Protein AF-A0A0B2UXM2-F1 (afdb_monomer_lite)

Foldseek 3Di:
DDPVVVVVVVQQADKDKDKDKDWDWDDDVPDIDIDTPDIDIDIDGDDPDDDWDKAFDDWDADPQKIKTFIDDDDDPPDPPFFQKKKKKKKWQQFDLDDDPPPTDIDIDIDGCRVVDRIDMDHRHAWIWMKIWMFTDPPDTDIDIATAIDADADPPDPDGPADQKDKDWQAQPQADPVRDGDPVRAIWIKIFGTSSNQQWKKWKWKDQQWPVPPGTWIDIAYNVHRMDTTPHRVNLLCCLPPNDPPDDVQSVPPVRRTDGHQKMKMKMWIADPNDTHTYDIDIDGNCVNVDHPPPPPCVVVVVVVVVVVVVVVVVVPD

pLDDT: mean 77.85, std 15.3, range [30.28, 96.94]

Secondary structure (DSSP, 8-state):
--HHHHHHHHTTT-EEEEEEEEEEEEEETTEEEEEEEEEEEEEEE---------EEEEEEEETTEEEEEEE----TTS----EEEEEEEEEE---TT--TT---EEEEEEEGGG--SEEEE-S-SSEEEEEEEEEEESS-EEEEEEEEE-PBPTT-SSBSS-SEEEEEPPS--B-TTSSB-GGGSS-EEEEE-GGGTTSEEEEEE--SBTT--S-EEEEE-SS-SEEE----HHHHHHHHS--TTS-TTTT-TTTSPPB-SEEEEEEEEEETTEEEEPPPEEEEHHHHS-------THHHHHHHHHHHHHHHHHT--

Organism: Toxocara canis (NCBI:txid6265)

Radius of gyration: 33.49 Å; chains: 1; bounding box: 74×82×112 Å

Structure (mmCIF, N/CA/C/O backbone):
data_AF-A0A0B2UXM2-F1
#
_entry.id   AF-A0A0B2UXM2-F1
#
loop_
_atom_site.group_PDB
_atom_site.id
_atom_site.type_symbol
_atom_site.label_atom_id
_atom_site.label_alt_id
_atom_site.label_comp_id
_atom_site.label_asym_id
_atom_site.label_entity_id
_atom_site.label_seq_id
_atom_site.pdbx_PDB_ins_code
_atom_site.Cartn_x
_atom_site.Cartn_y
_atom_site.Cartn_z
_atom_site.occupancy
_atom_site.B_iso_or_equiv
_atom_site.auth_seq_id
_atom_site.auth_comp_id
_atom_site.auth_asym_id
_atom_site.auth_atom_id
_atom_site.pdbx_PDB_model_num
ATOM 1 N N . MET A 1 1 ? -38.213 14.654 0.231 1.00 44.53 1 MET A N 1
ATOM 2 C CA . MET A 1 1 ? -38.550 13.720 1.320 1.00 44.53 1 MET A CA 1
ATOM 3 C C . MET A 1 1 ? -37.730 12.476 1.060 1.00 44.53 1 MET A C 1
ATOM 5 O O . MET A 1 1 ? -37.832 11.917 -0.028 1.00 44.53 1 MET A O 1
ATOM 9 N N . ASP A 1 2 ? -36.756 12.228 1.926 1.00 41.09 2 ASP A N 1
ATOM 10 C CA . ASP A 1 2 ? -35.583 11.415 1.618 1.00 41.09 2 ASP A CA 1
ATOM 11 C C . ASP A 1 2 ? -35.898 9.921 1.794 1.00 41.09 2 ASP A C 1
ATOM 13 O O . ASP A 1 2 ? -36.464 9.513 2.807 1.00 41.09 2 ASP A O 1
ATOM 17 N N . ARG A 1 3 ? -35.527 9.081 0.819 1.00 43.22 3 ARG A N 1
ATOM 18 C CA . ARG A 1 3 ? -35.811 7.626 0.823 1.00 43.22 3 ARG A CA 1
ATOM 19 C C . ARG A 1 3 ? -35.169 6.901 2.022 1.00 43.22 3 ARG A C 1
ATOM 21 O O . ARG A 1 3 ? -35.547 5.777 2.349 1.00 43.22 3 ARG A O 1
ATOM 28 N N . ASN A 1 4 ? -34.212 7.553 2.683 1.00 45.44 4 ASN A N 1
ATOM 29 C CA . ASN A 1 4 ? -33.584 7.097 3.920 1.00 45.44 4 ASN A CA 1
ATOM 30 C C . ASN A 1 4 ? -34.438 7.318 5.182 1.00 45.44 4 ASN A C 1
ATOM 32 O O . ASN A 1 4 ? -34.289 6.558 6.139 1.00 45.44 4 ASN A O 1
ATOM 36 N N . GLU A 1 5 ? -35.350 8.296 5.204 1.00 45.66 5 GLU A N 1
ATOM 37 C CA . GLU A 1 5 ? -36.255 8.513 6.345 1.00 45.66 5 GLU A CA 1
ATOM 38 C C . GLU A 1 5 ? -37.368 7.457 6.394 1.00 45.66 5 GLU A C 1
ATOM 40 O O . GLU A 1 5 ? -37.652 6.922 7.465 1.00 45.66 5 GLU A O 1
ATOM 45 N N . GLU A 1 6 ? -37.920 7.056 5.244 1.00 41.16 6 GLU A N 1
ATOM 46 C CA . GLU A 1 6 ? -38.914 5.970 5.167 1.00 41.16 6 GLU A CA 1
ATOM 47 C C . GLU A 1 6 ? -38.341 4.612 5.601 1.00 41.16 6 GLU A C 1
ATOM 49 O O . GLU A 1 6 ? -39.008 3.848 6.299 1.00 41.16 6 GLU A O 1
ATOM 54 N N . ARG A 1 7 ? -37.077 4.316 5.264 1.00 46.44 7 ARG A N 1
ATOM 55 C CA . ARG A 1 7 ? -36.408 3.085 5.726 1.00 46.44 7 ARG A CA 1
ATOM 56 C C . ARG A 1 7 ? -36.115 3.091 7.227 1.00 46.44 7 ARG A C 1
ATOM 58 O O . ARG A 1 7 ? -36.164 2.031 7.845 1.00 46.44 7 ARG A O 1
ATOM 65 N N . ARG A 1 8 ? -35.845 4.257 7.825 1.00 46.25 8 ARG A N 1
ATOM 66 C CA . ARG A 1 8 ? -35.707 4.397 9.286 1.00 46.25 8 ARG A CA 1
ATOM 67 C C . ARG A 1 8 ? -37.044 4.229 10.008 1.00 46.25 8 ARG A C 1
ATOM 69 O O . ARG A 1 8 ? -37.067 3.597 11.058 1.00 46.25 8 ARG A O 1
ATOM 76 N N . ALA A 1 9 ? -38.141 4.728 9.438 1.00 44.59 9 ALA A N 1
ATOM 77 C CA . ALA A 1 9 ? -39.478 4.582 10.014 1.00 44.59 9 ALA A CA 1
ATOM 78 C C . ALA A 1 9 ? -39.979 3.124 10.001 1.00 44.59 9 ALA A C 1
ATOM 80 O O . ALA A 1 9 ? -40.597 2.683 10.964 1.00 44.59 9 ALA A O 1
ATOM 81 N N . LEU A 1 10 ? -39.654 2.345 8.962 1.00 44.88 10 LEU A N 1
ATOM 82 C CA . LEU A 1 10 ? -40.048 0.932 8.853 1.00 44.88 10 LEU A CA 1
ATOM 83 C C . LEU A 1 10 ? -39.256 -0.025 9.766 1.00 44.88 10 LEU A C 1
ATOM 85 O O . LEU A 1 10 ? -39.703 -1.142 10.005 1.00 44.88 10 LEU A O 1
ATOM 89 N N . ALA A 1 11 ? -38.099 0.390 10.293 1.00 48.22 11 ALA A N 1
ATOM 90 C CA . ALA A 1 11 ? -37.279 -0.432 11.192 1.00 48.22 11 ALA A CA 1
ATOM 91 C C . ALA A 1 11 ? -37.665 -0.305 12.682 1.00 48.22 11 ALA A C 1
ATOM 93 O O . ALA A 1 11 ? -37.201 -1.095 13.501 1.00 48.22 11 ALA A O 1
ATOM 94 N N . LEU A 1 12 ? -38.500 0.677 13.040 1.00 50.34 12 LEU A N 1
ATOM 95 C CA . LEU A 1 12 ? -38.864 0.995 14.429 1.00 50.34 12 LEU A CA 1
ATOM 96 C C . LEU A 1 12 ? -40.025 0.160 14.993 1.00 50.34 12 LEU A C 1
ATOM 98 O O . LEU A 1 12 ? -40.290 0.256 16.186 1.00 50.34 12 LEU A O 1
ATOM 102 N N . ASP A 1 13 ? -40.682 -0.668 14.175 1.00 53.59 13 ASP A N 1
ATOM 103 C CA . ASP A 1 13 ? -41.857 -1.461 14.587 1.00 53.59 13 ASP A CA 1
ATOM 104 C C . ASP A 1 13 ? -41.593 -2.981 14.612 1.00 53.59 13 ASP A C 1
ATOM 106 O O . ASP A 1 13 ? -42.500 -3.806 14.723 1.00 53.59 13 ASP A O 1
ATOM 110 N N . ALA A 1 14 ? -40.322 -3.383 14.509 1.00 61.00 14 ALA A N 1
ATOM 111 C CA . ALA A 1 14 ? -39.936 -4.773 14.703 1.00 61.00 14 ALA A CA 1
ATOM 112 C C . ALA A 1 14 ? -39.945 -5.103 16.206 1.00 61.00 14 ALA A C 1
ATOM 114 O O . ALA A 1 14 ? -39.309 -4.436 17.018 1.00 61.00 14 ALA A O 1
ATOM 115 N N . THR A 1 15 ? -40.658 -6.151 16.600 1.00 68.81 15 THR A N 1
ATOM 116 C CA . THR A 1 15 ? -40.638 -6.686 17.966 1.00 68.81 15 THR A CA 1
ATOM 117 C C . THR A 1 15 ? -40.002 -8.067 17.937 1.00 68.81 15 THR A C 1
ATOM 119 O O . THR A 1 15 ? -40.351 -8.914 17.116 1.00 68.81 15 THR A O 1
ATOM 122 N N . PHE A 1 16 ? -39.027 -8.294 18.815 1.00 77.06 16 PHE A N 1
ATOM 123 C CA . PHE A 1 16 ? -38.372 -9.590 18.952 1.00 77.06 16 PHE A CA 1
ATOM 124 C C . PHE A 1 16 ? -38.993 -10.338 20.122 1.00 77.06 16 PHE A C 1
ATOM 126 O O . PHE A 1 16 ? -39.010 -9.836 21.244 1.00 77.06 16 PHE A O 1
ATOM 133 N N . ARG A 1 17 ? -39.473 -11.558 19.885 1.00 85.44 17 ARG A N 1
ATOM 134 C CA . ARG A 1 17 ? -40.004 -12.410 20.948 1.00 85.44 17 ARG A CA 1
ATOM 135 C C . ARG A 1 17 ? -38.910 -13.327 21.470 1.00 85.44 17 ARG A C 1
ATOM 137 O O . ARG A 1 17 ? -38.473 -14.232 20.763 1.00 85.44 17 ARG A O 1
ATOM 144 N N . VAL A 1 18 ? -38.478 -13.106 22.707 1.00 85.62 18 VAL A N 1
ATOM 145 C CA . VAL A 1 18 ? -37.498 -13.966 23.379 1.00 85.62 18 VAL A CA 1
ATOM 146 C C . VAL A 1 18 ? -38.239 -14.884 24.336 1.00 85.62 18 VAL A C 1
ATOM 148 O O . VAL A 1 18 ? -38.985 -14.415 25.194 1.00 85.62 18 VAL A O 1
ATOM 151 N N . CYS A 1 19 ? -38.035 -16.189 24.184 1.00 89.06 19 CYS A N 1
ATOM 152 C CA . CYS A 1 19 ? -38.635 -17.216 25.025 1.00 89.06 19 CYS A CA 1
ATOM 153 C C . CYS A 1 19 ? -37.549 -17.986 25.774 1.00 89.06 19 CYS A C 1
ATOM 155 O O . CYS A 1 19 ? -36.535 -18.343 25.179 1.00 89.06 19 CYS A O 1
ATOM 157 N N . TRP A 1 20 ? -37.768 -18.276 27.052 1.00 89.50 20 TRP A N 1
ATOM 158 C CA . TRP A 1 20 ? -36.894 -19.145 27.835 1.00 89.50 20 TRP A CA 1
ATOM 159 C C . TRP A 1 20 ? -37.711 -20.077 28.728 1.00 89.50 20 TRP A C 1
ATOM 161 O O . TRP A 1 20 ? -38.802 -19.732 29.184 1.00 89.50 20 TRP A O 1
ATOM 171 N N . THR A 1 21 ? -37.171 -21.265 28.972 1.00 89.56 21 THR A N 1
ATOM 172 C CA . THR A 1 21 ? -37.683 -22.256 29.921 1.00 89.56 21 THR A CA 1
ATOM 173 C C . THR A 1 21 ? -36.755 -22.316 31.120 1.00 89.56 21 THR A C 1
ATOM 175 O O . THR A 1 21 ? -35.534 -22.213 30.989 1.00 89.56 21 THR A O 1
ATOM 178 N N . THR A 1 22 ? -37.330 -22.463 32.307 1.00 84.06 22 THR A N 1
ATOM 179 C CA . THR A 1 22 ? -36.558 -22.651 33.536 1.00 84.06 22 THR A CA 1
ATOM 180 C C . THR A 1 22 ? -36.908 -23.992 34.149 1.00 84.06 22 THR A C 1
ATOM 182 O O . THR A 1 22 ? -38.044 -24.190 34.580 1.00 84.06 22 THR A O 1
ATOM 185 N N . GLU A 1 23 ? -35.915 -24.870 34.241 1.00 88.88 23 GLU A N 1
ATOM 186 C CA . GLU A 1 23 ? -36.025 -26.146 34.938 1.00 88.88 23 GLU A CA 1
ATOM 187 C C . GLU A 1 23 ? -35.220 -26.098 36.238 1.00 88.88 23 GLU A C 1
ATOM 189 O O . GLU A 1 23 ? -34.050 -25.707 36.263 1.00 88.88 23 GLU A O 1
ATOM 194 N N . LEU A 1 24 ? -35.850 -26.503 37.339 1.00 80.94 24 LEU A N 1
ATOM 195 C CA . LEU A 1 24 ? -35.181 -26.717 38.614 1.00 80.94 24 LEU A CA 1
ATOM 196 C C . LEU A 1 24 ? -34.926 -28.214 38.790 1.00 80.94 24 LEU A C 1
ATOM 198 O O . LEU A 1 24 ? -35.866 -29.007 38.879 1.00 80.94 24 LEU A O 1
ATOM 202 N N . HIS A 1 25 ? -33.657 -28.598 38.910 1.00 87.12 25 HIS A N 1
ATOM 203 C CA . HIS A 1 25 ? -33.283 -29.969 39.245 1.00 87.12 25 HIS A CA 1
ATOM 204 C C . HIS A 1 25 ? -32.855 -30.066 40.708 1.00 87.12 25 HIS A C 1
ATOM 206 O O . HIS A 1 25 ? -31.914 -29.401 41.139 1.00 87.12 25 HIS A O 1
ATOM 212 N N . ALA A 1 26 ? -33.501 -30.952 41.461 1.00 82.31 26 ALA A N 1
ATOM 213 C CA . ALA A 1 26 ? -33.100 -31.312 42.813 1.00 82.31 26 ALA A CA 1
ATOM 214 C C . ALA A 1 26 ? -32.763 -32.805 42.869 1.00 82.31 26 ALA A C 1
ATOM 216 O O . ALA A 1 26 ? -33.568 -33.659 42.492 1.00 82.31 26 ALA A O 1
ATOM 217 N N . LYS A 1 27 ? -31.563 -33.137 43.353 1.00 82.38 27 LYS A N 1
ATOM 218 C CA . LYS A 1 27 ? -31.125 -34.526 43.536 1.00 82.38 27 LYS A CA 1
ATOM 219 C C . LYS A 1 27 ? -31.094 -34.902 45.009 1.00 82.38 27 LYS A C 1
ATOM 221 O O . LYS A 1 27 ? -30.457 -34.235 45.818 1.00 82.38 27 LYS A O 1
ATOM 226 N N . LYS A 1 28 ? -31.720 -36.035 45.321 1.00 76.94 28 LYS A N 1
ATOM 227 C CA . LYS A 1 28 ? -31.560 -36.777 46.574 1.00 76.94 28 LYS A CA 1
ATOM 228 C C . LYS A 1 28 ? -31.059 -38.189 46.227 1.00 76.94 28 LYS A C 1
ATOM 230 O O . LYS A 1 28 ? -31.379 -38.681 45.147 1.00 76.94 28 LYS A O 1
ATOM 235 N N . PRO A 1 29 ? -30.275 -38.876 47.077 1.00 68.69 29 PRO A N 1
ATOM 236 C CA . PRO A 1 29 ? -29.827 -40.235 46.776 1.00 68.69 29 PRO A CA 1
ATOM 237 C C . PRO A 1 29 ? -30.995 -41.153 46.377 1.00 68.69 29 PRO A C 1
ATOM 239 O O . PRO A 1 29 ? -31.976 -41.281 47.110 1.00 68.69 29 PRO A O 1
ATOM 242 N N . GLY A 1 30 ? -30.901 -41.736 45.180 1.00 77.12 30 GLY A N 1
ATOM 243 C CA . GLY A 1 30 ? -31.921 -42.604 44.582 1.00 77.12 30 GLY A CA 1
ATOM 244 C C . GLY A 1 30 ? -33.068 -41.904 43.839 1.00 77.12 30 GLY A C 1
ATOM 245 O O . GLY A 1 30 ? -33.843 -42.605 43.201 1.00 77.12 30 GLY A O 1
ATOM 246 N N . HIS A 1 31 ? -33.197 -40.571 43.887 1.00 70.50 31 HIS A N 1
ATOM 247 C CA . HIS A 1 31 ? -34.290 -39.836 43.230 1.00 70.50 31 HIS A CA 1
ATOM 248 C C . HIS A 1 31 ? -33.824 -38.490 42.646 1.00 70.50 31 HIS A C 1
ATOM 250 O O . HIS A 1 31 ? -33.187 -37.679 43.322 1.00 70.50 31 HIS A O 1
ATOM 256 N N . GLN A 1 32 ? -34.192 -38.219 41.394 1.00 84.88 32 GLN A N 1
ATOM 257 C CA . GLN A 1 32 ? -34.016 -36.914 40.758 1.00 84.88 32 GLN A CA 1
ATOM 258 C C . GLN A 1 32 ? -35.390 -36.293 40.528 1.00 84.88 32 GLN A C 1
ATOM 260 O O . GLN A 1 32 ? -36.241 -36.887 39.871 1.00 84.88 32 GLN A O 1
ATOM 265 N N . TYR A 1 33 ? -35.590 -35.106 41.085 1.00 80.25 33 TYR A N 1
ATOM 266 C CA . TYR A 1 33 ? -36.779 -34.301 40.867 1.00 80.25 33 TYR A CA 1
ATOM 267 C C . TYR A 1 33 ? -36.435 -33.216 39.858 1.00 80.25 33 TYR A C 1
ATOM 269 O O . TYR A 1 33 ? -35.436 -32.510 40.017 1.00 80.25 33 TYR A O 1
ATOM 277 N N . THR A 1 34 ? -37.267 -33.095 38.835 1.00 83.31 34 THR A N 1
ATOM 278 C CA . THR A 1 34 ? -37.186 -32.029 37.842 1.00 83.31 34 THR A CA 1
ATOM 279 C C . THR A 1 34 ? -38.507 -31.286 37.889 1.00 83.31 34 THR A C 1
ATOM 281 O O . THR A 1 34 ? -39.564 -31.908 37.791 1.00 83.31 34 THR A O 1
ATOM 284 N N . PHE A 1 35 ? -38.447 -29.979 38.092 1.00 79.06 35 PHE A N 1
ATOM 285 C CA . PHE A 1 35 ? -39.607 -29.105 38.060 1.00 79.06 35 PHE A CA 1
ATOM 286 C C . PHE A 1 35 ? -39.429 -28.118 36.911 1.00 79.06 35 PHE A C 1
ATOM 288 O O . PHE A 1 35 ? -38.568 -27.242 36.983 1.00 79.06 35 PHE A O 1
ATOM 295 N N . ASP A 1 36 ? -40.211 -28.296 35.851 1.00 84.06 36 ASP A N 1
ATOM 296 C CA . ASP A 1 36 ? -40.277 -27.365 34.727 1.00 84.06 36 ASP A CA 1
ATOM 297 C C . ASP A 1 36 ? -41.339 -26.302 35.027 1.00 84.06 36 ASP A C 1
ATOM 299 O O . ASP A 1 36 ? -42.494 -26.626 35.311 1.00 84.06 36 ASP A O 1
ATOM 303 N N . ASN A 1 37 ? -40.935 -25.033 35.000 1.00 78.69 37 ASN A N 1
ATOM 304 C CA . ASN A 1 37 ? -41.830 -23.904 35.243 1.00 78.69 37 ASN A CA 1
ATOM 305 C C . ASN A 1 37 ? -42.476 -23.366 33.950 1.00 78.69 37 ASN A C 1
ATOM 307 O O . ASN A 1 37 ? -43.121 -22.316 33.968 1.00 78.69 37 ASN A O 1
ATOM 311 N N . GLY A 1 38 ? -42.307 -24.082 32.836 1.00 82.19 38 GLY A N 1
ATOM 312 C CA . GLY A 1 38 ? -42.853 -23.750 31.530 1.00 82.19 38 GLY A CA 1
ATOM 313 C C . GLY A 1 38 ? -42.065 -22.670 30.790 1.00 82.19 38 GLY A C 1
ATOM 314 O O . GLY A 1 38 ? -41.140 -22.039 31.309 1.00 82.19 38 GLY A O 1
ATOM 315 N N . THR A 1 39 ? -42.448 -22.456 29.532 1.00 87.81 39 THR A N 1
ATOM 316 C CA . THR A 1 39 ? -41.834 -21.455 28.655 1.00 87.81 39 THR A CA 1
ATOM 317 C C . THR A 1 39 ? -42.429 -20.077 28.912 1.00 87.81 39 THR A C 1
ATOM 319 O O . THR A 1 39 ? -43.626 -19.859 28.720 1.00 87.81 39 THR A O 1
ATOM 322 N N . VAL A 1 40 ? -41.584 -19.115 29.272 1.00 90.06 40 VAL A N 1
ATOM 323 C CA . VAL A 1 40 ? -41.950 -17.700 29.366 1.00 90.06 40 VAL A CA 1
ATOM 324 C C . VAL A 1 40 ? -41.427 -16.984 28.134 1.00 90.06 40 VAL A C 1
ATOM 326 O O . VAL A 1 40 ? -40.237 -17.040 27.843 1.00 90.06 40 VAL A O 1
ATOM 329 N N . CYS A 1 41 ? -42.308 -16.281 27.427 1.00 90.19 41 CYS A N 1
ATOM 330 C CA . CYS A 1 41 ? -41.938 -15.429 26.303 1.00 90.19 41 CYS A CA 1
ATOM 331 C C . CYS A 1 41 ? -42.180 -13.963 26.651 1.00 90.19 41 CYS A C 1
ATOM 333 O O . CYS A 1 41 ? -43.250 -13.622 27.159 1.00 90.19 41 CYS A O 1
ATOM 335 N N . LYS A 1 42 ? -41.226 -13.093 26.327 1.00 88.44 42 LYS A N 1
ATOM 336 C CA . LYS A 1 42 ? -41.398 -11.641 26.372 1.00 88.44 42 LYS A CA 1
ATOM 337 C C . LYS A 1 42 ? -41.098 -11.027 25.017 1.00 88.44 42 LYS A C 1
ATOM 339 O O . LYS A 1 42 ? -40.106 -11.374 24.379 1.00 88.44 42 LYS A O 1
ATOM 344 N N . ASP A 1 43 ? -41.951 -10.092 24.627 1.00 86.25 43 ASP A N 1
ATOM 345 C CA . ASP A 1 43 ? -41.703 -9.240 23.477 1.00 86.25 43 ASP A CA 1
ATOM 346 C C . ASP A 1 43 ? -40.781 -8.103 23.914 1.00 86.25 43 ASP A C 1
ATOM 348 O O . ASP A 1 43 ? -41.028 -7.407 24.903 1.00 86.25 43 ASP A O 1
ATOM 352 N N . ILE A 1 44 ? -39.676 -7.962 23.199 1.00 80.75 44 ILE A N 1
ATOM 353 C CA . ILE A 1 44 ? -38.681 -6.920 23.386 1.00 80.75 44 ILE A CA 1
ATOM 354 C C . ILE A 1 44 ? -38.801 -6.010 22.171 1.00 80.75 44 ILE A C 1
ATOM 356 O O . ILE A 1 44 ? -38.652 -6.456 21.030 1.00 80.75 44 ILE A O 1
ATOM 360 N N . ALA A 1 45 ? -39.111 -4.737 22.413 1.00 78.31 45 ALA A N 1
ATOM 361 C CA . ALA A 1 45 ? -39.123 -3.737 21.355 1.00 78.31 45 ALA A CA 1
ATOM 362 C C . ALA A 1 45 ? -37.738 -3.680 20.696 1.00 78.31 45 ALA A C 1
ATOM 364 O O . ALA A 1 45 ? -36.725 -3.680 21.404 1.00 78.31 45 ALA A O 1
ATOM 365 N N . ALA A 1 46 ? -37.677 -3.636 19.362 1.00 65.81 46 ALA A N 1
ATOM 366 C CA . ALA A 1 46 ? -36.419 -3.360 18.689 1.00 65.81 46 ALA A CA 1
ATOM 367 C C . ALA A 1 46 ? -35.920 -1.987 19.134 1.00 65.81 46 ALA A C 1
ATOM 369 O O . ALA A 1 46 ? -36.572 -0.962 18.941 1.00 65.81 46 ALA A O 1
ATOM 370 N N . ILE A 1 47 ? -34.738 -1.974 19.737 1.00 65.50 47 ILE A N 1
ATOM 371 C CA . ILE A 1 47 ? -34.034 -0.737 20.032 1.00 65.50 47 ILE A CA 1
ATOM 372 C C . ILE A 1 47 ? -33.125 -0.481 18.836 1.00 65.50 47 ILE A C 1
ATOM 374 O O . ILE A 1 47 ? -32.142 -1.190 18.627 1.00 65.50 47 ILE A O 1
ATOM 378 N N . ALA A 1 48 ? -33.460 0.529 18.038 1.00 62.81 48 ALA A N 1
ATOM 379 C CA . ALA A 1 48 ? -32.543 1.047 17.037 1.00 62.81 48 ALA A CA 1
ATOM 380 C C . ALA A 1 48 ? -31.440 1.825 17.763 1.00 62.81 48 ALA A C 1
ATOM 382 O O . ALA A 1 48 ? -31.649 2.945 18.226 1.00 62.81 48 ALA A O 1
ATOM 383 N N . ALA A 1 49 ? -30.267 1.214 17.887 1.00 65.56 49 ALA A N 1
ATOM 384 C CA . ALA A 1 49 ? -29.099 1.845 18.471 1.00 65.56 49 ALA A CA 1
ATOM 385 C C . ALA A 1 49 ? -28.031 2.014 17.391 1.00 65.56 49 ALA A C 1
ATOM 387 O O . ALA A 1 49 ? -27.594 1.058 16.757 1.00 65.56 49 ALA A O 1
ATOM 388 N N . SER A 1 50 ? -27.625 3.258 17.171 1.00 71.62 50 SER A N 1
ATOM 389 C CA . SER A 1 50 ? -26.501 3.604 16.309 1.00 71.62 50 SER A CA 1
ATOM 390 C C . SER A 1 50 ? -25.346 4.063 17.174 1.00 71.62 50 SER A C 1
ATOM 392 O O . SER A 1 50 ? -25.553 4.806 18.134 1.00 71.62 50 SER A O 1
ATOM 394 N N . THR A 1 51 ? -24.130 3.691 16.801 1.00 73.56 51 THR A N 1
ATOM 395 C CA . THR A 1 51 ? -22.933 4.217 17.442 1.00 73.56 51 THR A CA 1
ATOM 396 C C . THR A 1 51 ? -21.968 4.765 16.403 1.00 73.56 51 THR A C 1
ATOM 398 O O . THR A 1 51 ? -21.964 4.321 15.256 1.00 73.56 51 THR A O 1
ATOM 401 N N . ARG A 1 52 ? -21.173 5.763 16.793 1.00 77.62 52 ARG A N 1
ATOM 402 C CA . ARG A 1 52 ? -20.113 6.325 15.947 1.00 77.62 52 ARG A CA 1
ATOM 403 C C . ARG A 1 52 ? -18.871 5.452 16.054 1.00 77.62 52 ARG A C 1
ATOM 405 O O . ARG A 1 52 ? -18.628 4.870 17.098 1.00 77.62 52 ARG A O 1
ATOM 412 N N . MET A 1 53 ? -18.086 5.367 14.999 1.00 82.81 53 MET A N 1
ATOM 413 C CA . MET A 1 53 ? -16.839 4.611 14.988 1.00 82.81 53 MET A CA 1
ATOM 414 C C . MET A 1 53 ? -15.721 5.578 14.633 1.00 82.81 53 MET A C 1
ATOM 416 O O . MET A 1 53 ? -15.883 6.367 13.698 1.00 82.81 53 MET A O 1
ATOM 420 N N . ARG A 1 54 ? -14.620 5.528 15.385 1.00 88.00 54 ARG A N 1
ATOM 421 C CA . ARG A 1 54 ? -13.390 6.206 14.988 1.00 88.00 54 ARG A CA 1
ATOM 422 C C . ARG A 1 54 ? -12.847 5.503 13.755 1.00 88.00 54 ARG A C 1
ATOM 424 O O . ARG A 1 54 ? -12.756 4.281 13.739 1.00 88.00 54 ARG A O 1
ATOM 431 N N . ARG A 1 55 ? -12.550 6.275 12.717 1.00 89.56 55 ARG A N 1
ATOM 432 C CA . ARG A 1 55 ? -12.006 5.746 11.467 1.00 89.56 55 ARG A CA 1
ATOM 433 C C . ARG A 1 55 ? -10.555 6.142 11.337 1.00 89.56 55 ARG A C 1
ATOM 435 O O . ARG A 1 55 ? -10.215 7.295 11.601 1.00 89.56 55 ARG A O 1
ATOM 442 N N . PHE A 1 56 ? -9.734 5.206 10.887 1.00 92.50 56 PHE A N 1
ATOM 443 C CA . PHE A 1 56 ? -8.445 5.554 10.317 1.00 92.50 56 PHE A CA 1
ATOM 444 C C . PHE A 1 56 ? -8.654 6.520 9.141 1.00 92.50 56 PHE A C 1
ATOM 446 O O . PHE A 1 56 ? -9.582 6.334 8.350 1.00 92.50 56 PHE A O 1
ATOM 453 N N . HIS A 1 57 ? -7.838 7.571 9.058 1.00 92.56 57 HIS A N 1
ATOM 454 C CA . HIS A 1 57 ? -7.935 8.562 7.990 1.00 92.56 57 HIS A CA 1
ATOM 455 C C . HIS A 1 57 ? -6.703 8.565 7.094 1.00 92.56 57 HIS A C 1
ATOM 457 O O . HIS A 1 57 ? -6.837 8.393 5.885 1.00 92.56 57 HIS A O 1
ATOM 463 N N . SER A 1 58 ? -5.533 8.769 7.687 1.00 92.19 58 SER A N 1
ATOM 464 C CA . SER A 1 58 ? -4.250 8.838 6.995 1.00 92.19 58 SER A CA 1
ATOM 465 C C . SER A 1 58 ? -3.115 8.693 8.005 1.00 92.19 58 SER A C 1
ATOM 467 O O . SER A 1 58 ? -3.336 8.647 9.219 1.00 92.19 58 SER A O 1
ATOM 469 N N . TYR A 1 59 ? -1.889 8.650 7.506 1.00 91.06 59 TYR A N 1
ATOM 470 C CA . TYR A 1 59 ? -0.694 8.828 8.311 1.00 91.06 59 TYR A CA 1
ATOM 471 C C . TYR A 1 59 ? 0.240 9.827 7.631 1.00 91.06 59 TYR A C 1
ATOM 473 O O . TYR A 1 59 ? 0.127 10.073 6.433 1.00 91.06 59 TYR A O 1
ATOM 481 N N . GLU A 1 60 ? 1.150 10.406 8.401 1.00 89.06 60 GLU A N 1
ATOM 482 C CA . GLU A 1 60 ? 2.226 11.256 7.899 1.00 89.06 60 GLU A CA 1
ATOM 483 C C . GLU A 1 60 ? 3.519 10.912 8.630 1.00 89.06 60 GLU A C 1
ATOM 485 O O . GLU A 1 60 ? 3.506 10.580 9.819 1.00 89.06 60 GLU A O 1
ATOM 490 N N . VAL A 1 61 ? 4.638 10.996 7.914 1.00 84.56 61 VAL A N 1
ATOM 491 C CA . VAL A 1 61 ? 5.975 10.850 8.489 1.00 84.56 61 VAL A CA 1
ATOM 492 C C . VAL A 1 61 ? 6.684 12.188 8.400 1.00 84.56 61 VAL A C 1
ATOM 494 O O . VAL A 1 61 ? 6.948 12.678 7.302 1.00 84.56 61 VAL A O 1
ATOM 497 N N . HIS A 1 62 ? 7.028 12.764 9.548 1.00 82.62 62 HIS A N 1
ATOM 498 C CA . HIS A 1 62 ? 7.745 14.032 9.622 1.00 82.62 62 HIS A CA 1
ATOM 499 C C . HIS A 1 62 ? 8.911 13.924 10.599 1.00 82.62 62 HIS A C 1
ATOM 501 O O . HIS A 1 62 ? 8.733 13.463 11.721 1.00 82.62 62 HIS A O 1
ATOM 507 N N . ASP A 1 63 ? 10.115 14.309 10.167 1.00 77.44 63 ASP A N 1
ATOM 508 C CA . ASP A 1 63 ? 11.348 14.227 10.967 1.00 77.44 63 ASP A CA 1
ATOM 509 C C . ASP A 1 63 ? 11.618 12.840 11.594 1.00 77.44 63 ASP A C 1
ATOM 511 O O . ASP A 1 63 ? 12.264 12.712 12.634 1.00 77.44 63 ASP A O 1
ATOM 515 N N . GLY A 1 64 ? 11.146 11.778 10.932 1.00 74.94 64 GLY A N 1
ATOM 516 C CA . GLY A 1 64 ? 11.255 10.400 11.411 1.00 74.94 64 GLY A CA 1
ATOM 517 C C . GLY A 1 64 ? 10.183 9.999 12.425 1.00 74.94 64 GLY A C 1
ATOM 518 O O . GLY A 1 64 ? 10.184 8.856 12.865 1.00 74.94 64 GLY A O 1
ATOM 519 N N . ASP A 1 65 ? 9.249 10.876 12.773 1.00 83.88 65 ASP A N 1
ATOM 520 C CA . ASP A 1 65 ? 8.105 10.543 13.612 1.00 83.88 65 ASP A CA 1
ATOM 521 C C . ASP A 1 65 ? 6.894 10.198 12.733 1.00 83.88 65 ASP A C 1
ATOM 523 O O . ASP A 1 65 ? 6.599 10.880 11.752 1.00 83.88 65 ASP A O 1
ATOM 527 N N . LEU A 1 66 ? 6.190 9.121 13.082 1.00 87.44 66 LEU A N 1
ATOM 528 C CA . LEU A 1 66 ? 4.943 8.705 12.445 1.00 87.44 66 LEU A CA 1
ATOM 529 C C . LEU A 1 66 ? 3.763 9.296 13.212 1.00 87.44 66 LEU A C 1
ATOM 531 O O . LEU A 1 66 ? 3.566 8.965 14.380 1.00 87.44 66 LEU A O 1
ATOM 535 N N . THR A 1 67 ? 2.937 10.085 12.535 1.00 90.69 67 THR A N 1
ATOM 536 C CA . THR A 1 67 ? 1.650 10.561 13.048 1.00 90.69 67 THR A CA 1
ATOM 537 C C . THR A 1 67 ? 0.520 9.829 12.340 1.00 90.69 67 THR A C 1
ATOM 539 O O . THR A 1 67 ? 0.403 9.890 11.120 1.00 90.69 67 THR A O 1
ATOM 542 N N . ILE A 1 68 ? -0.328 9.133 13.095 1.00 92.12 68 ILE A N 1
ATOM 543 C CA . ILE A 1 68 ? -1.550 8.505 12.583 1.00 92.12 68 ILE A CA 1
ATOM 544 C C . ILE A 1 68 ? -2.731 9.427 12.863 1.00 92.12 68 ILE A C 1
ATOM 546 O O . ILE A 1 68 ? -3.024 9.732 14.023 1.00 92.12 68 ILE A O 1
ATOM 550 N N . TYR A 1 69 ? -3.432 9.812 11.800 1.00 92.69 69 TYR A N 1
ATOM 551 C CA . TYR A 1 69 ? -4.637 10.623 11.852 1.00 92.69 69 TYR A CA 1
ATOM 552 C C . TYR A 1 69 ? -5.875 9.739 11.834 1.00 92.69 69 TYR A C 1
ATOM 554 O O . TYR A 1 69 ? -6.046 8.835 11.010 1.00 92.69 69 TYR A O 1
ATOM 562 N N . THR A 1 70 ? -6.790 10.046 12.738 1.00 91.88 70 THR A N 1
ATOM 563 C CA . THR A 1 70 ? -8.073 9.373 12.865 1.00 91.88 70 THR A CA 1
ATOM 564 C C . THR A 1 70 ? -9.191 10.399 12.854 1.00 91.88 70 THR A C 1
ATOM 566 O O . THR A 1 70 ? -9.017 11.539 13.261 1.00 91.88 70 THR A O 1
ATOM 569 N N . GLN A 1 71 ? -10.361 9.998 12.379 1.00 88.81 71 GLN A N 1
ATOM 570 C CA . GLN A 1 71 ? -11.547 10.839 12.386 1.00 88.81 71 GLN A CA 1
ATOM 571 C C . GLN A 1 71 ? -12.542 10.304 13.402 1.00 88.81 71 GLN A C 1
ATOM 573 O O . GLN A 1 71 ? -13.049 9.184 13.270 1.00 88.81 71 GLN A O 1
ATOM 578 N N . TYR A 1 72 ? -12.870 11.133 14.391 1.00 84.00 72 TYR A N 1
ATOM 579 C CA . TYR A 1 72 ? -13.958 10.868 15.316 1.00 84.00 72 TYR A CA 1
ATOM 580 C C . TYR A 1 72 ? -14.815 12.115 15.506 1.00 84.00 72 TYR A C 1
ATOM 582 O O . TYR A 1 72 ? -14.419 13.097 16.121 1.00 84.00 72 TYR A O 1
ATOM 590 N N . ASN A 1 73 ? -16.040 12.077 14.982 1.00 75.25 73 ASN A N 1
ATOM 591 C CA . ASN A 1 73 ? -16.981 13.170 15.186 1.00 75.25 73 ASN A CA 1
ATOM 592 C C . ASN A 1 73 ? -17.491 13.128 16.637 1.00 75.25 73 ASN A C 1
ATOM 594 O O . ASN A 1 73 ? -18.364 12.314 16.964 1.00 75.25 73 ASN A O 1
ATOM 598 N N . TYR A 1 74 ? -16.935 13.982 17.498 1.00 67.94 74 TYR A N 1
ATOM 599 C CA . TYR A 1 74 ? -17.339 14.131 18.894 1.00 67.94 74 TYR A CA 1
ATOM 600 C C . TYR A 1 74 ? -18.545 15.072 19.014 1.00 67.94 74 TYR A C 1
ATOM 602 O O . TYR A 1 74 ? -18.459 16.250 18.679 1.00 67.94 74 TYR A O 1
ATOM 610 N N . ASP A 1 75 ? -19.675 14.559 19.511 1.00 60.50 75 ASP A N 1
ATOM 611 C CA . ASP A 1 75 ? -20.818 15.394 19.894 1.00 60.50 75 ASP A CA 1
ATOM 612 C C . ASP A 1 75 ? -20.814 15.590 21.406 1.00 60.50 75 ASP A C 1
ATOM 614 O O . ASP A 1 75 ? -21.050 14.649 22.166 1.00 60.50 75 ASP A O 1
ATOM 618 N N . ILE A 1 76 ? -20.580 16.824 21.848 1.00 56.62 76 ILE A N 1
ATOM 619 C CA . ILE A 1 76 ? -20.504 17.187 23.272 1.00 56.62 76 ILE A CA 1
ATOM 620 C C . ILE A 1 76 ? -21.842 16.891 23.990 1.00 56.62 76 ILE A C 1
ATOM 622 O O . ILE A 1 76 ? -21.878 16.742 25.209 1.00 56.62 76 ILE A O 1
ATOM 626 N N . GLN A 1 77 ? -22.950 16.770 23.247 1.00 50.44 77 GLN A N 1
ATOM 627 C CA . GLN A 1 77 ? -24.296 16.590 23.802 1.00 50.44 77 GLN A CA 1
ATOM 628 C C . GLN A 1 77 ? -24.629 15.168 24.286 1.00 50.44 77 GLN A C 1
ATOM 630 O O . GLN A 1 77 ? -25.576 15.019 25.056 1.00 50.44 77 GLN A O 1
ATOM 635 N N . TYR A 1 78 ? -23.871 14.134 23.902 1.00 55.22 78 TYR A N 1
ATOM 636 C CA . TYR A 1 78 ? -24.142 12.745 24.302 1.00 55.22 78 TYR A CA 1
ATOM 637 C C . TYR A 1 78 ? -22.893 12.115 24.921 1.00 55.22 78 TYR A C 1
ATOM 639 O O . TYR A 1 78 ? -22.126 11.409 24.271 1.00 55.22 78 TYR A O 1
ATOM 647 N N . SER A 1 79 ? -22.693 12.392 26.208 1.00 55.28 79 SER A N 1
ATOM 648 C CA . SER A 1 79 ? -21.519 12.034 27.010 1.00 55.28 79 SER A CA 1
ATOM 649 C C . SER A 1 79 ? -21.453 10.546 27.391 1.00 55.28 79 SER A C 1
ATOM 651 O O . SER A 1 79 ? -21.318 10.208 28.569 1.00 55.28 79 SER A O 1
ATOM 653 N N . ILE A 1 80 ? -21.585 9.633 26.429 1.00 61.28 80 ILE A N 1
ATOM 654 C CA . ILE A 1 80 ? -21.144 8.252 26.648 1.00 61.28 80 ILE A CA 1
ATOM 655 C C . ILE A 1 80 ? -19.661 8.222 26.275 1.00 61.28 80 ILE A C 1
ATOM 657 O O . ILE A 1 80 ? -19.353 8.347 25.086 1.00 61.28 80 ILE A O 1
ATOM 661 N N . PRO A 1 81 ? -18.740 8.093 27.250 1.00 64.00 81 PRO A N 1
ATOM 662 C CA . PRO A 1 81 ? -17.322 8.012 26.943 1.00 64.00 81 PRO A CA 1
ATOM 663 C C . PRO A 1 81 ? -17.075 6.831 26.006 1.00 64.00 81 PRO A C 1
ATOM 665 O O . PRO A 1 81 ? -17.598 5.728 26.199 1.00 64.00 81 PRO A O 1
ATOM 668 N N . GLU A 1 82 ? -16.294 7.081 24.962 1.00 74.12 82 GLU A N 1
ATOM 669 C CA . GLU A 1 82 ? -15.821 6.030 24.078 1.00 74.12 82 GLU A CA 1
ATOM 670 C C . GLU A 1 82 ? -14.867 5.136 24.879 1.00 74.12 82 GLU A C 1
ATOM 672 O O . GLU A 1 82 ? -13.736 5.514 25.170 1.00 74.12 82 GLU A O 1
ATOM 677 N N . LEU A 1 83 ? -15.338 3.953 25.274 1.00 81.88 83 LEU A N 1
ATOM 678 C CA . LEU A 1 83 ? -14.481 2.916 25.843 1.00 81.88 83 LEU A CA 1
ATOM 679 C C . LEU A 1 83 ? -13.838 2.142 24.692 1.00 81.88 83 LEU A C 1
ATOM 681 O O . LEU A 1 83 ? -14.289 1.048 24.323 1.00 81.88 83 LEU A O 1
ATOM 685 N N . ALA A 1 84 ? -12.828 2.765 24.090 1.00 87.94 84 ALA A N 1
ATOM 686 C CA . ALA A 1 84 ? -12.032 2.183 23.027 1.00 87.94 84 ALA A CA 1
ATOM 687 C C . ALA A 1 84 ? -10.533 2.355 23.276 1.00 87.94 84 ALA A C 1
ATOM 689 O O . ALA A 1 84 ? -10.081 3.260 23.985 1.00 87.94 84 ALA A O 1
ATOM 690 N N . THR A 1 85 ? -9.774 1.458 22.667 1.00 91.56 85 THR A N 1
ATOM 691 C CA . THR A 1 85 ? -8.322 1.494 22.612 1.00 91.56 85 THR A CA 1
ATOM 692 C C . THR A 1 85 ? -7.879 1.496 21.161 1.00 91.56 85 THR A C 1
ATOM 694 O O . THR A 1 85 ? -8.526 0.921 20.282 1.00 91.56 85 THR A O 1
ATOM 697 N N . ILE A 1 86 ? -6.767 2.174 20.920 1.00 92.69 86 ILE A N 1
ATOM 698 C CA . ILE A 1 86 ? -6.017 2.070 19.681 1.00 92.69 86 ILE A CA 1
ATOM 699 C C . ILE A 1 86 ? -4.713 1.381 20.014 1.00 92.69 86 ILE A C 1
ATOM 701 O O . ILE A 1 86 ? -3.985 1.823 20.901 1.00 92.69 86 ILE A O 1
ATOM 705 N N . ARG A 1 87 ? -4.421 0.307 19.295 1.00 93.62 87 ARG A N 1
ATOM 706 C CA . ARG A 1 87 ? -3.150 -0.389 19.377 1.00 93.62 87 ARG A CA 1
ATOM 707 C C . ARG A 1 87 ? -2.412 -0.192 18.068 1.00 93.62 87 ARG A C 1
ATOM 709 O O . ARG A 1 87 ? -2.943 -0.481 17.002 1.00 93.62 87 ARG A O 1
ATOM 716 N N . ILE A 1 88 ? -1.188 0.305 18.158 1.00 92.44 88 ILE A N 1
ATOM 717 C CA . ILE A 1 88 ? -0.297 0.444 17.015 1.00 92.44 88 ILE A CA 1
ATOM 718 C C . ILE A 1 88 ? 0.878 -0.488 17.251 1.00 92.44 88 ILE A C 1
ATOM 720 O O . ILE A 1 88 ? 1.554 -0.410 18.278 1.00 92.44 88 ILE A O 1
ATOM 724 N N . THR A 1 89 ? 1.091 -1.393 16.308 1.00 91.06 89 THR A N 1
ATOM 725 C CA . THR A 1 89 ? 2.226 -2.313 16.296 1.00 91.06 89 THR A CA 1
ATOM 726 C C . THR A 1 89 ? 3.074 -2.020 15.076 1.00 91.06 89 THR A C 1
ATOM 728 O O . THR A 1 89 ? 2.539 -1.873 13.982 1.00 91.06 89 THR A O 1
ATOM 731 N N . ALA A 1 90 ? 4.379 -1.897 15.265 1.00 89.00 90 ALA A N 1
ATOM 732 C CA . ALA A 1 90 ? 5.322 -1.606 14.205 1.00 89.00 90 ALA A CA 1
ATOM 733 C C . ALA A 1 90 ? 6.445 -2.644 14.206 1.00 89.00 90 ALA A C 1
ATOM 735 O O . ALA A 1 90 ? 7.085 -2.894 15.231 1.00 89.00 90 ALA A O 1
ATOM 736 N N . PHE A 1 91 ? 6.667 -3.234 13.036 1.00 86.25 91 PHE A N 1
ATOM 737 C CA . PHE A 1 91 ? 7.692 -4.234 12.769 1.00 86.25 91 PHE A CA 1
ATOM 738 C C . PHE A 1 91 ? 8.747 -3.630 11.858 1.00 86.25 91 PHE A C 1
ATOM 740 O O . PHE A 1 91 ? 8.429 -3.206 10.747 1.00 86.25 91 PHE A O 1
ATOM 747 N N . GLN A 1 92 ? 9.990 -3.563 12.320 1.00 83.62 92 GLN A N 1
ATOM 748 C CA . GLN A 1 92 ? 11.068 -3.016 11.506 1.00 83.62 92 GLN A CA 1
ATOM 749 C C . GLN A 1 92 ? 11.316 -3.914 10.286 1.00 83.62 92 GLN A C 1
ATOM 751 O O . GLN A 1 92 ? 11.499 -5.126 10.424 1.00 83.62 92 GLN A O 1
ATOM 756 N N . LEU A 1 93 ? 11.316 -3.329 9.086 1.00 80.75 93 LEU A N 1
ATOM 757 C CA . LEU A 1 93 ? 11.432 -4.071 7.827 1.00 80.75 93 LEU A CA 1
ATOM 758 C C . LEU A 1 93 ? 12.869 -4.230 7.362 1.00 80.75 93 LEU A C 1
ATOM 760 O O . LEU A 1 93 ? 13.214 -5.302 6.861 1.00 80.75 93 LEU A O 1
ATOM 764 N N . GLY A 1 94 ? 13.710 -3.218 7.583 1.00 66.38 94 GLY A N 1
ATOM 765 C CA . GLY A 1 94 ? 15.050 -3.208 7.017 1.00 66.38 94 GLY A CA 1
ATOM 766 C C . GLY A 1 94 ? 16.100 -2.490 7.854 1.00 66.38 94 GLY A C 1
ATOM 767 O O . GLY A 1 94 ? 15.918 -1.363 8.309 1.00 66.38 94 GLY A O 1
ATOM 768 N N . ASN A 1 95 ? 17.242 -3.164 7.966 1.00 65.56 95 ASN A N 1
ATOM 769 C CA . ASN A 1 95 ? 18.555 -2.573 8.167 1.00 65.56 95 ASN A CA 1
ATOM 770 C C . ASN A 1 95 ? 19.547 -3.433 7.369 1.00 65.56 95 ASN A C 1
ATOM 772 O O . ASN A 1 95 ? 19.629 -4.647 7.580 1.00 65.56 95 ASN A O 1
ATOM 776 N N . GLU A 1 96 ? 20.265 -2.810 6.431 1.00 57.66 96 GLU A N 1
ATOM 777 C CA . GLU A 1 96 ? 21.147 -3.467 5.454 1.00 57.66 96 GLU A CA 1
ATOM 778 C C . GLU A 1 96 ? 22.170 -4.418 6.113 1.00 57.66 96 GLU A C 1
ATOM 780 O O . GLU A 1 96 ? 22.535 -5.444 5.537 1.00 57.66 96 GLU A O 1
ATOM 785 N N . ASN A 1 97 ? 22.569 -4.130 7.361 1.00 59.34 97 ASN A N 1
ATOM 786 C CA . ASN A 1 97 ? 23.652 -4.817 8.073 1.00 59.34 97 ASN A CA 1
ATOM 787 C C . ASN A 1 97 ? 23.244 -5.501 9.397 1.00 59.34 97 ASN A C 1
ATOM 789 O O . ASN A 1 97 ? 24.116 -5.972 10.129 1.00 59.34 97 ASN A O 1
ATOM 793 N N . GLN A 1 98 ? 21.954 -5.571 9.747 1.00 57.69 98 GLN A N 1
ATOM 794 C CA . GLN A 1 98 ? 21.526 -6.031 11.080 1.00 57.69 98 GLN A CA 1
ATOM 795 C C . GLN A 1 98 ? 21.249 -7.543 11.135 1.00 57.69 98 GLN A C 1
ATOM 797 O O . GLN A 1 98 ? 20.600 -8.127 10.259 1.00 57.69 98 GLN A O 1
ATOM 802 N N . SER A 1 99 ? 21.756 -8.193 12.187 1.00 49.78 99 SER A N 1
ATOM 803 C CA . SER A 1 99 ? 21.524 -9.613 12.493 1.00 49.78 99 SER A CA 1
ATOM 804 C C . SER A 1 99 ? 20.032 -9.900 12.726 1.00 49.78 99 SER A C 1
ATOM 806 O O . SER A 1 99 ? 19.304 -9.049 13.223 1.00 49.78 99 SER A O 1
ATOM 808 N N . LEU A 1 100 ? 19.580 -11.120 12.407 1.00 49.19 100 LEU A N 1
ATOM 809 C CA . LEU A 1 100 ? 18.197 -11.623 12.565 1.00 49.19 100 LEU A CA 1
ATOM 810 C C . LEU A 1 100 ? 17.623 -11.526 13.995 1.00 49.19 100 LEU A C 1
ATOM 812 O O . LEU A 1 100 ? 16.444 -11.790 14.193 1.00 49.19 100 LEU A O 1
ATOM 816 N N . THR A 1 101 ? 18.450 -11.208 14.986 1.00 50.66 101 THR A N 1
ATOM 817 C CA . THR A 1 101 ? 18.103 -11.212 16.413 1.00 50.66 101 THR A CA 1
ATOM 818 C C . THR A 1 101 ? 17.678 -9.852 16.964 1.00 50.66 101 THR A C 1
ATOM 820 O O . THR A 1 101 ? 17.134 -9.820 18.062 1.00 50.66 101 THR A O 1
ATOM 823 N N . ASP A 1 102 ? 17.883 -8.766 16.212 1.00 52.94 102 ASP A N 1
ATOM 824 C CA . ASP A 1 102 ? 17.588 -7.392 16.645 1.00 52.94 102 ASP A CA 1
ATOM 825 C C . ASP A 1 102 ? 16.437 -6.787 15.824 1.00 52.94 102 ASP A C 1
ATOM 827 O O . ASP A 1 102 ? 16.539 -5.674 15.317 1.00 52.94 102 ASP A O 1
ATOM 831 N N . THR A 1 103 ? 15.345 -7.531 15.623 1.00 56.97 103 THR A N 1
ATOM 832 C CA . THR A 1 103 ? 14.108 -6.926 15.110 1.00 56.97 103 THR A CA 1
ATOM 833 C C . THR A 1 103 ? 13.515 -6.054 16.205 1.00 56.97 103 THR A C 1
ATOM 835 O O . THR A 1 103 ? 12.955 -6.575 17.175 1.00 56.97 103 THR A O 1
ATOM 838 N N . GLU A 1 104 ? 13.648 -4.738 16.067 1.00 65.69 104 GLU A N 1
ATOM 839 C CA . GLU A 1 104 ? 12.954 -3.811 16.947 1.00 65.69 104 GLU A CA 1
ATOM 840 C C . GLU A 1 104 ? 11.448 -3.907 16.671 1.00 65.69 104 GLU A C 1
ATOM 842 O O . GLU A 1 104 ? 10.966 -3.770 15.544 1.00 65.69 104 GLU A O 1
ATOM 847 N N . PHE A 1 105 ? 10.710 -4.228 17.730 1.00 76.44 105 PHE A N 1
ATOM 848 C CA . PHE A 1 105 ? 9.260 -4.305 17.735 1.00 76.44 105 PHE A CA 1
ATOM 849 C C . PHE A 1 105 ? 8.743 -3.221 18.666 1.00 76.44 105 PHE A C 1
ATOM 851 O O . PHE A 1 105 ? 9.076 -3.201 19.855 1.00 76.44 105 PHE A O 1
ATOM 858 N N . LEU A 1 106 ? 7.911 -2.337 18.128 1.00 81.75 106 LEU A N 1
ATOM 859 C CA . LEU A 1 106 ? 7.250 -1.302 18.903 1.00 81.75 106 LEU A CA 1
ATOM 860 C C . LEU A 1 106 ? 5.762 -1.622 18.981 1.00 81.75 106 LEU A C 1
ATOM 862 O O . LEU A 1 106 ? 5.096 -1.792 17.965 1.00 81.75 106 LEU A O 1
ATOM 866 N N . ALA A 1 107 ? 5.232 -1.680 20.198 1.00 85.69 107 ALA A N 1
ATOM 867 C CA . ALA A 1 107 ? 3.801 -1.759 20.436 1.00 85.69 107 ALA A CA 1
ATOM 868 C C . ALA A 1 107 ? 3.395 -0.657 21.403 1.00 85.69 107 ALA A C 1
ATOM 870 O O . ALA A 1 107 ? 3.913 -0.579 22.518 1.00 85.69 107 ALA A O 1
ATOM 871 N N . VAL A 1 108 ? 2.448 0.169 20.977 1.00 88.38 108 VAL A N 1
ATOM 872 C CA . VAL A 1 108 ? 1.862 1.223 21.797 1.00 88.38 108 VAL A CA 1
ATOM 873 C C . VAL A 1 108 ? 0.357 1.021 21.834 1.00 88.38 108 VAL A C 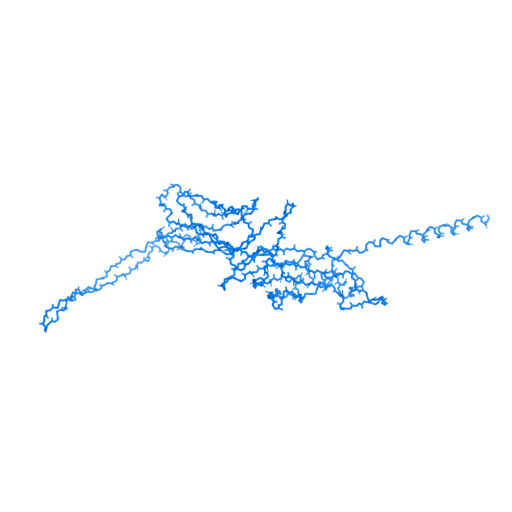1
ATOM 875 O O . VAL A 1 108 ? -0.277 0.786 20.808 1.00 88.38 108 VAL A O 1
ATOM 878 N N . GLU A 1 109 ? -0.211 1.101 23.031 1.00 90.06 109 GLU A N 1
ATOM 879 C CA . GLU A 1 109 ? -1.652 1.081 23.245 1.00 90.06 109 GLU A CA 1
ATOM 880 C C . GLU A 1 109 ? -2.077 2.419 23.851 1.00 90.06 109 GLU A C 1
ATOM 882 O O . GLU A 1 109 ? -1.548 2.854 24.876 1.00 90.06 109 GLU A O 1
ATOM 887 N N . CYS A 1 110 ? -3.021 3.090 23.200 1.00 86.81 110 CYS A N 1
ATOM 888 C CA . CYS A 1 110 ? -3.530 4.392 23.594 1.00 86.81 110 CYS A CA 1
ATOM 889 C C . CYS A 1 110 ? -5.027 4.304 23.899 1.00 86.81 110 CYS A C 1
ATOM 891 O O . CYS A 1 110 ? -5.815 3.785 23.108 1.00 86.81 110 CYS A O 1
ATOM 893 N N . SER A 1 111 ? -5.437 4.873 25.033 1.00 84.75 111 SER A N 1
ATOM 894 C CA . SER A 1 111 ? -6.853 5.088 25.347 1.00 84.75 111 SER A CA 1
ATOM 895 C C . SER A 1 111 ? -7.424 6.215 24.483 1.00 84.75 111 SER A C 1
ATOM 897 O O . SER A 1 111 ? -6.794 7.266 24.353 1.00 84.75 111 SER A O 1
ATOM 899 N N . THR A 1 112 ? -8.639 6.055 23.948 1.00 83.25 112 THR A N 1
ATOM 900 C CA . THR A 1 112 ? -9.317 7.125 23.187 1.00 83.25 112 THR A CA 1
ATOM 901 C C . THR A 1 112 ? -10.104 8.104 24.069 1.00 83.25 112 THR A C 1
ATOM 903 O O . THR A 1 112 ? -10.722 9.040 23.560 1.00 83.25 112 THR A O 1
ATOM 906 N N . THR A 1 113 ? -10.047 7.950 25.398 1.00 77.38 113 THR A N 1
ATOM 907 C CA . THR A 1 113 ? -10.781 8.783 26.375 1.00 77.38 113 THR A CA 1
ATOM 908 C C . THR A 1 113 ? -10.474 10.274 26.289 1.00 77.38 113 THR A C 1
ATOM 910 O O . THR A 1 113 ? -11.314 11.088 26.656 1.00 77.38 113 THR A O 1
ATOM 913 N N . ASN A 1 114 ? -9.283 10.640 25.813 1.00 74.81 114 ASN A N 1
ATOM 914 C CA . ASN A 1 114 ? -8.880 12.039 25.661 1.00 74.81 114 ASN A CA 1
ATOM 915 C C . ASN A 1 114 ? -9.359 12.656 24.336 1.00 74.81 114 ASN A C 1
ATOM 917 O O . ASN A 1 114 ? -9.079 13.823 24.083 1.00 74.81 114 ASN A O 1
ATOM 921 N N . HIS A 1 115 ? -10.066 11.883 23.502 1.00 70.62 115 HIS A N 1
ATOM 922 C CA . HIS A 1 115 ? -10.601 12.298 22.204 1.00 70.62 115 HIS A CA 1
ATOM 923 C C . HIS A 1 115 ? -9.557 12.929 21.270 1.00 70.62 115 HIS A C 1
ATOM 925 O O . HIS A 1 115 ? -9.883 13.805 20.478 1.00 70.62 115 HIS A O 1
ATOM 931 N N . THR A 1 116 ? -8.304 12.479 21.355 1.00 81.31 116 THR A N 1
ATOM 932 C CA . THR A 1 116 ? -7.245 12.888 20.432 1.00 81.31 116 THR A CA 1
ATOM 933 C C . THR A 1 116 ? -7.458 12.221 19.080 1.00 81.31 116 THR A C 1
ATOM 935 O O . THR A 1 116 ? -7.717 11.020 19.015 1.00 81.31 116 THR A O 1
ATOM 938 N N . ASP A 1 117 ? -7.332 12.996 18.009 1.00 85.88 117 ASP A N 1
ATOM 939 C CA . ASP A 1 117 ? -7.428 12.491 16.637 1.00 85.88 117 ASP A CA 1
ATOM 940 C C . ASP A 1 117 ? -6.064 12.087 16.060 1.00 85.88 117 ASP A C 1
ATOM 942 O O . ASP A 1 117 ? -6.007 11.473 14.997 1.00 85.88 117 ASP A O 1
ATOM 946 N N . GLU A 1 118 ? -4.985 12.345 16.800 1.00 90.12 118 GLU A N 1
ATOM 947 C CA . GLU A 1 118 ? -3.598 12.142 16.386 1.00 90.12 118 GLU A CA 1
ATOM 948 C C . GLU A 1 118 ? -2.855 11.227 17.364 1.00 90.12 118 GLU A C 1
ATOM 950 O O . GLU A 1 118 ? -2.975 11.371 18.586 1.00 90.12 118 GLU A O 1
ATOM 955 N N . TYR A 1 119 ? -2.064 10.302 16.818 1.00 88.38 119 TYR A N 1
ATOM 956 C CA . TYR A 1 119 ? -1.234 9.365 17.577 1.00 88.38 119 TYR A CA 1
ATOM 957 C C . TYR A 1 119 ? 0.181 9.353 17.005 1.00 88.38 119 TYR A C 1
ATOM 959 O O . TYR A 1 119 ? 0.370 8.971 15.852 1.00 88.38 119 TYR A O 1
ATOM 967 N N . VAL A 1 120 ? 1.162 9.773 17.809 1.00 86.94 120 VAL A N 1
ATOM 968 C CA . VAL A 1 120 ? 2.548 9.987 17.366 1.00 86.94 120 VAL A CA 1
ATOM 969 C C . VAL A 1 120 ? 3.472 8.893 17.901 1.00 86.94 120 VAL A C 1
ATOM 971 O O . VAL A 1 120 ? 3.453 8.578 19.093 1.00 86.94 120 VAL A O 1
ATOM 974 N N . LEU A 1 121 ? 4.305 8.340 17.023 1.00 84.19 121 LEU A N 1
ATOM 975 C CA . LEU A 1 121 ? 5.340 7.350 17.312 1.00 84.19 121 LEU A CA 1
ATOM 976 C C . LEU A 1 121 ? 6.694 7.892 16.856 1.00 84.19 121 LEU A C 1
ATOM 978 O O . LEU A 1 121 ? 6.832 8.310 15.711 1.00 84.19 121 LEU A O 1
ATOM 982 N N . GLN A 1 122 ? 7.688 7.881 17.743 1.00 81.00 122 GLN A N 1
ATOM 983 C CA . GLN A 1 122 ? 8.979 8.517 17.477 1.00 81.00 122 GLN A CA 1
ATOM 984 C C . GLN A 1 122 ? 10.003 7.570 16.844 1.00 81.00 122 GLN A C 1
ATOM 986 O O . GLN A 1 122 ? 10.058 6.398 17.219 1.00 81.00 122 GLN A O 1
ATOM 991 N N . LYS A 1 123 ? 10.886 8.116 15.994 1.00 69.19 123 LYS A N 1
ATOM 992 C CA . LYS A 1 123 ? 12.075 7.438 15.420 1.00 69.19 123 LYS A CA 1
ATOM 993 C C . LYS A 1 123 ? 11.775 6.176 14.594 1.00 69.19 123 LYS A C 1
ATOM 995 O O . LYS A 1 123 ? 12.260 5.083 14.883 1.00 69.19 123 LYS A O 1
ATOM 1000 N N . MET A 1 124 ? 11.019 6.349 13.524 1.00 66.12 124 MET A N 1
ATOM 1001 C CA . MET A 1 124 ? 10.600 5.301 12.603 1.00 66.12 124 MET A CA 1
ATOM 1002 C C . MET A 1 124 ? 11.545 5.214 11.384 1.00 66.12 124 MET A C 1
ATOM 1004 O O . MET A 1 124 ? 11.819 6.217 10.730 1.00 66.12 124 MET A O 1
ATOM 1008 N N . ILE A 1 125 ? 12.036 4.008 11.077 1.00 64.88 125 ILE A N 1
ATOM 1009 C CA . ILE A 1 125 ? 12.896 3.639 9.932 1.00 64.88 125 ILE A CA 1
ATOM 1010 C C . ILE A 1 125 ? 12.348 2.307 9.403 1.00 64.88 125 ILE A C 1
ATOM 1012 O O . ILE A 1 125 ? 11.988 1.483 10.236 1.00 64.88 125 ILE A O 1
ATOM 1016 N N . PRO A 1 126 ? 12.256 2.075 8.082 1.00 73.19 126 PRO A N 1
ATOM 1017 C CA . PRO A 1 126 ? 11.026 1.571 7.475 1.00 73.19 126 PRO A CA 1
ATOM 1018 C C . PRO A 1 126 ? 10.327 0.471 8.291 1.00 73.19 126 PRO A C 1
ATOM 1020 O O . PRO A 1 126 ? 10.912 -0.573 8.597 1.00 73.19 126 PRO A O 1
ATOM 1023 N N . TYR A 1 127 ? 9.066 0.716 8.636 1.00 84.50 127 TYR A N 1
ATOM 1024 C CA . TYR A 1 127 ? 8.262 -0.139 9.507 1.00 84.50 127 TYR A CA 1
ATOM 1025 C C . TYR A 1 127 ? 7.013 -0.632 8.777 1.00 84.50 127 TYR A C 1
ATOM 1027 O O . TYR A 1 127 ? 6.330 0.136 8.107 1.00 84.50 127 TYR A O 1
ATOM 1035 N N . ALA A 1 128 ? 6.654 -1.895 8.979 1.00 90.12 128 ALA A N 1
ATOM 1036 C CA . ALA A 1 128 ? 5.304 -2.373 8.726 1.00 90.12 128 ALA A CA 1
ATOM 1037 C C . ALA A 1 128 ? 4.462 -2.063 9.953 1.00 90.12 128 ALA A C 1
ATOM 1039 O O . ALA A 1 128 ? 4.751 -2.544 11.050 1.00 90.12 128 ALA A O 1
ATOM 1040 N N . VAL A 1 129 ? 3.436 -1.245 9.773 1.00 92.12 129 VAL A N 1
ATOM 1041 C CA . VAL A 1 129 ? 2.582 -0.756 10.844 1.00 92.12 129 VAL A CA 1
ATOM 1042 C C . VAL A 1 129 ? 1.213 -1.401 10.734 1.00 92.12 129 VAL A C 1
ATOM 1044 O O . VAL A 1 129 ? 0.572 -1.383 9.686 1.00 92.12 129 VAL A O 1
ATOM 1047 N N . ARG A 1 130 ? 0.759 -1.979 11.841 1.00 94.56 130 ARG A N 1
ATOM 1048 C CA . ARG A 1 130 ? -0.600 -2.473 12.031 1.00 94.56 130 ARG A CA 1
ATOM 1049 C C . ARG A 1 130 ? -1.287 -1.594 13.069 1.00 94.56 130 ARG A C 1
ATOM 1051 O O . ARG A 1 130 ? -0.883 -1.555 14.233 1.00 94.56 130 ARG A O 1
ATOM 1058 N N . TYR A 1 131 ? -2.310 -0.886 12.609 1.00 94.75 131 TYR A N 1
ATOM 1059 C CA . TYR A 1 131 ? -3.229 -0.081 13.400 1.00 94.75 131 TYR A CA 1
ATOM 1060 C C . TYR A 1 131 ? -4.471 -0.913 13.707 1.00 94.75 131 TYR A C 1
ATOM 1062 O O . TYR A 1 131 ? -5.101 -1.444 12.795 1.00 94.75 131 TYR A O 1
ATOM 1070 N N . GLU A 1 132 ? -4.840 -0.998 14.979 1.00 95.06 132 GLU A N 1
ATOM 1071 C CA . GLU A 1 132 ? -6.044 -1.679 15.438 1.00 95.06 132 GLU A CA 1
ATOM 1072 C C . GLU A 1 132 ? -6.865 -0.726 16.303 1.00 95.06 132 GLU A C 1
ATOM 1074 O O . GLU A 1 132 ? -6.381 -0.203 17.307 1.00 95.06 132 GLU A O 1
ATOM 1079 N N . TYR A 1 133 ? -8.128 -0.533 15.945 1.00 93.81 133 TYR A N 1
ATOM 1080 C CA . TYR A 1 133 ? -9.112 0.147 16.771 1.00 93.81 133 TYR A CA 1
ATOM 1081 C C . TYR A 1 133 ? -10.056 -0.889 17.372 1.00 93.81 133 TYR A C 1
ATOM 1083 O O . TYR A 1 133 ? -10.715 -1.639 16.653 1.00 93.81 133 TYR A O 1
ATOM 1091 N N . MET A 1 134 ? -10.147 -0.912 18.700 1.00 92.50 134 MET A N 1
ATOM 1092 C CA . MET A 1 134 ? -11.040 -1.804 19.425 1.00 92.50 134 MET A CA 1
ATOM 1093 C C . MET A 1 134 ? -11.924 -1.002 20.367 1.00 92.50 134 MET A C 1
ATOM 1095 O O . MET A 1 134 ? -11.462 -0.403 21.334 1.00 92.50 134 MET A O 1
ATOM 1099 N N . ARG A 1 135 ? -13.230 -1.062 20.138 1.00 88.38 135 ARG A N 1
ATOM 1100 C CA . ARG A 1 135 ? -14.239 -0.528 21.048 1.00 88.38 135 ARG A CA 1
ATOM 1101 C C . ARG A 1 135 ? -14.956 -1.666 21.741 1.00 88.38 135 ARG A C 1
ATOM 1103 O O . ARG A 1 135 ? -15.313 -2.641 21.092 1.00 88.38 135 ARG A O 1
ATOM 1110 N N . THR A 1 136 ? -15.206 -1.530 23.040 1.00 85.19 136 THR A N 1
ATOM 1111 C CA . THR A 1 136 ? -15.861 -2.579 23.847 1.00 85.19 136 THR A CA 1
ATOM 1112 C C . THR A 1 136 ? -17.283 -2.226 24.279 1.00 85.19 136 THR A C 1
ATOM 1114 O O . THR A 1 136 ? -18.061 -3.119 24.603 1.00 85.19 136 THR A O 1
ATOM 1117 N N . SER A 1 137 ? -17.654 -0.943 24.275 1.00 76.25 137 SER A N 1
ATOM 1118 C CA . SER A 1 137 ? -18.969 -0.485 24.737 1.00 76.25 137 SER A CA 1
ATOM 1119 C C . SER A 1 137 ? -19.448 0.763 23.984 1.00 76.25 137 SER A C 1
ATOM 1121 O O . SER A 1 137 ? -18.636 1.645 23.682 1.00 76.25 137 SER A O 1
ATOM 1123 N N . PRO A 1 138 ? -20.753 0.885 23.661 1.00 70.06 138 PRO A N 1
ATOM 1124 C CA . PRO A 1 138 ? -21.842 -0.052 23.963 1.00 70.06 138 PRO A CA 1
ATOM 1125 C C . PRO A 1 138 ? -21.901 -1.251 23.006 1.00 70.06 138 PRO A C 1
ATOM 1127 O O . PRO A 1 138 ? -22.607 -2.215 23.281 1.00 70.06 138 PRO A O 1
ATOM 1130 N N . PHE A 1 139 ? -21.149 -1.203 21.904 1.00 79.31 139 PHE A N 1
ATOM 1131 C CA . PHE A 1 139 ? -20.989 -2.301 20.957 1.00 79.31 139 PHE A CA 1
ATOM 1132 C C . PHE A 1 139 ? -19.516 -2.635 20.821 1.00 79.31 139 PHE A C 1
ATOM 1134 O O . PHE A 1 139 ? -18.674 -1.732 20.832 1.00 79.31 139 PHE A O 1
ATOM 1141 N N . GLN A 1 140 ? -19.236 -3.923 20.651 1.00 84.81 140 GLN A N 1
ATOM 1142 C CA . GLN A 1 140 ? -17.906 -4.361 20.287 1.00 84.81 140 GLN A CA 1
ATOM 1143 C C . GLN A 1 140 ? -17.671 -4.057 18.805 1.00 84.81 140 GLN A C 1
ATOM 1145 O O . GLN A 1 140 ? -18.412 -4.542 17.951 1.00 84.81 140 GLN A O 1
ATOM 1150 N N . ILE A 1 141 ? -16.678 -3.221 18.514 1.00 87.88 141 ILE A N 1
ATOM 1151 C CA . ILE A 1 141 ? -16.278 -2.854 17.151 1.00 87.88 141 ILE A CA 1
ATOM 1152 C C . ILE A 1 141 ? -14.778 -3.070 17.041 1.00 87.88 141 ILE A C 1
ATOM 1154 O O . ILE A 1 141 ? -14.035 -2.720 17.957 1.00 87.88 141 ILE A O 1
ATOM 1158 N N . TYR A 1 142 ? -14.365 -3.643 15.919 1.00 91.94 142 TYR A N 1
ATOM 1159 C CA . TYR A 1 142 ? -12.973 -3.840 15.564 1.00 91.94 142 TYR A CA 1
ATOM 1160 C C . TYR A 1 142 ? -12.748 -3.301 14.154 1.00 91.94 142 TYR A C 1
ATOM 1162 O O . TYR A 1 142 ? -13.539 -3.601 13.257 1.00 91.94 142 TYR A O 1
ATOM 1170 N N . ASP A 1 143 ? -11.704 -2.499 13.988 1.00 93.12 143 ASP A N 1
ATOM 1171 C CA . ASP A 1 143 ? -11.221 -2.026 12.694 1.00 93.12 143 ASP A CA 1
ATOM 1172 C C . ASP A 1 143 ? -9.699 -2.129 12.663 1.00 93.12 143 ASP A C 1
ATOM 1174 O O . ASP A 1 143 ? -9.033 -1.954 13.686 1.00 93.12 143 ASP A O 1
ATOM 1178 N N . GLU A 1 144 ? -9.155 -2.439 11.497 1.00 94.88 144 GLU A N 1
ATOM 1179 C CA . GLU A 1 144 ? -7.744 -2.755 11.330 1.00 94.88 144 GLU A CA 1
ATOM 1180 C C . GLU A 1 144 ? -7.232 -2.207 10.005 1.00 94.88 144 GLU A C 1
ATOM 1182 O O . GLU A 1 144 ? -7.878 -2.354 8.970 1.00 94.88 144 GLU A O 1
ATOM 1187 N N . GLN A 1 145 ? -6.049 -1.599 10.042 1.00 95.44 145 GLN A N 1
ATOM 1188 C CA . GLN A 1 145 ? -5.328 -1.134 8.862 1.00 95.44 145 GLN A CA 1
ATOM 1189 C C . GLN A 1 145 ? -3.872 -1.591 8.943 1.00 95.44 145 GLN A C 1
ATOM 1191 O O . GLN A 1 145 ? -3.265 -1.569 10.018 1.00 95.44 145 GLN A O 1
ATOM 1196 N N . ARG A 1 146 ? -3.310 -2.005 7.806 1.00 95.31 146 ARG A N 1
ATOM 1197 C CA . ARG A 1 146 ? -1.918 -2.449 7.681 1.00 95.31 146 ARG A CA 1
ATOM 1198 C C . ARG A 1 146 ? -1.247 -1.675 6.560 1.00 95.31 146 ARG A C 1
ATOM 1200 O O . ARG A 1 146 ? -1.706 -1.727 5.426 1.00 95.31 146 ARG A O 1
ATOM 1207 N N . PHE A 1 147 ? -0.166 -0.981 6.874 1.00 93.31 147 PHE A N 1
ATOM 1208 C CA . PHE A 1 147 ? 0.537 -0.151 5.903 1.00 93.31 147 PHE A CA 1
ATOM 1209 C C . PHE A 1 147 ? 2.035 -0.115 6.181 1.00 93.31 147 PHE A C 1
ATOM 1211 O O . PHE A 1 147 ? 2.494 -0.427 7.282 1.00 93.31 147 PHE A O 1
ATOM 1218 N N . VAL A 1 148 ? 2.803 0.243 5.163 1.00 90.94 148 VAL A N 1
ATOM 1219 C CA . VAL A 1 148 ? 4.254 0.387 5.237 1.00 90.94 148 VAL A CA 1
ATOM 1220 C C . VAL A 1 148 ? 4.598 1.859 5.376 1.00 90.94 148 VAL A C 1
ATOM 1222 O O . VAL A 1 148 ? 4.113 2.703 4.629 1.00 90.94 148 VAL A O 1
ATOM 1225 N N . VAL A 1 149 ? 5.442 2.164 6.352 1.00 88.00 149 VAL A N 1
ATOM 1226 C CA . VAL A 1 149 ? 5.889 3.516 6.665 1.00 88.00 149 VAL A CA 1
ATOM 1227 C C . VAL A 1 149 ? 7.356 3.632 6.308 1.00 88.00 149 VAL A C 1
ATOM 1229 O O . VAL A 1 149 ? 8.177 2.890 6.842 1.00 88.00 149 VAL A O 1
ATOM 1232 N N . GLU A 1 150 ? 7.682 4.590 5.447 1.00 81.06 150 GLU A N 1
ATOM 1233 C CA . GLU A 1 150 ? 9.040 4.860 4.979 1.00 81.06 150 GLU A CA 1
ATOM 1234 C C . GLU A 1 150 ? 9.427 6.299 5.318 1.00 81.06 150 GLU A C 1
ATOM 1236 O O . GLU A 1 150 ? 8.599 7.211 5.268 1.00 81.06 150 GLU A O 1
ATOM 1241 N N . SER A 1 151 ? 10.693 6.519 5.674 1.00 73.62 151 SER A N 1
ATOM 1242 C CA . SER A 1 151 ? 11.198 7.877 5.856 1.00 73.62 151 SER A CA 1
ATOM 1243 C C . SER A 1 151 ? 11.328 8.556 4.483 1.00 73.62 151 SER A C 1
ATOM 1245 O O . SER A 1 151 ? 11.878 7.950 3.553 1.00 73.62 151 SER A O 1
ATOM 1247 N N . PRO A 1 152 ? 10.850 9.802 4.324 1.00 71.69 152 PRO A N 1
ATOM 1248 C CA . PRO A 1 152 ? 11.072 10.554 3.097 1.00 71.69 152 PRO A CA 1
ATOM 1249 C C . PRO A 1 152 ? 12.564 10.862 2.924 1.00 71.69 152 PRO A C 1
ATOM 1251 O O . PRO A 1 152 ? 13.300 11.026 3.903 1.00 71.69 152 PRO A O 1
ATOM 1254 N N . LYS A 1 153 ? 13.024 10.996 1.674 1.00 70.75 153 LYS A N 1
ATOM 1255 C CA . LYS A 1 153 ? 14.373 11.515 1.398 1.00 70.75 153 LYS A CA 1
ATOM 1256 C C . LYS A 1 153 ? 14.527 12.905 2.019 1.00 70.75 153 LYS A C 1
ATOM 1258 O O . LYS A 1 153 ? 13.620 13.723 1.904 1.00 70.75 153 LYS A O 1
ATOM 1263 N N . GLN A 1 154 ? 15.709 13.218 2.566 1.00 59.19 154 GLN A N 1
ATOM 1264 C CA . GLN A 1 154 ? 16.013 14.486 3.269 1.00 59.19 154 GLN A CA 1
ATOM 1265 C C . GLN A 1 154 ? 15.586 15.780 2.539 1.00 59.19 154 GLN A C 1
ATOM 1267 O O . GLN A 1 154 ? 15.472 16.812 3.186 1.00 59.19 154 GLN A O 1
ATOM 1272 N N . ASN A 1 155 ? 15.361 15.748 1.220 1.00 58.31 155 ASN A N 1
ATOM 1273 C CA . ASN A 1 155 ? 14.904 16.888 0.416 1.00 58.31 155 ASN A CA 1
ATOM 1274 C C . ASN A 1 155 ? 13.848 16.505 -0.645 1.00 58.31 155 ASN A C 1
ATOM 1276 O O . ASN A 1 155 ? 13.740 17.181 -1.669 1.00 58.31 155 ASN A O 1
ATOM 1280 N N . GLY A 1 156 ? 13.123 15.397 -0.470 1.00 58.44 156 GLY A N 1
ATOM 1281 C CA . GLY A 1 156 ? 12.216 14.871 -1.492 1.00 58.44 156 GLY A CA 1
ATOM 1282 C C . GLY A 1 156 ? 10.908 14.339 -0.924 1.00 58.44 156 GLY A C 1
ATOM 1283 O O . GLY A 1 156 ? 10.814 13.998 0.247 1.00 58.44 156 GLY A O 1
ATOM 1284 N N . THR A 1 157 ? 9.899 14.248 -1.787 1.00 60.66 157 THR A N 1
ATOM 1285 C CA . THR A 1 157 ? 8.608 13.608 -1.484 1.00 60.66 157 THR A CA 1
ATOM 1286 C C . THR A 1 157 ? 8.636 12.094 -1.699 1.00 60.66 157 THR A C 1
ATOM 1288 O O . THR A 1 157 ? 7.677 11.414 -1.370 1.00 60.66 157 THR A O 1
ATOM 1291 N N . SER A 1 158 ? 9.710 11.559 -2.284 1.00 67.56 158 SER A N 1
ATOM 1292 C CA . SER A 1 158 ? 9.887 10.125 -2.512 1.00 67.56 158 SER A CA 1
ATOM 1293 C C . SER A 1 158 ? 10.473 9.442 -1.279 1.00 67.56 158 SER A C 1
ATOM 1295 O O . SER A 1 158 ? 11.367 10.007 -0.637 1.00 67.56 158 SER A O 1
ATOM 1297 N N . ALA A 1 159 ? 10.064 8.201 -1.035 1.00 74.94 159 ALA A N 1
ATOM 1298 C CA . ALA A 1 159 ? 10.677 7.335 -0.038 1.00 74.94 159 ALA A CA 1
ATOM 1299 C C . ALA A 1 159 ? 12.192 7.183 -0.249 1.00 74.94 159 ALA A C 1
ATOM 1301 O O . ALA A 1 159 ? 12.676 7.143 -1.387 1.00 74.94 159 ALA A O 1
ATOM 1302 N N . ASP A 1 160 ? 12.945 7.112 0.851 1.00 77.38 160 ASP A N 1
ATOM 1303 C CA . ASP A 1 160 ? 14.393 6.872 0.808 1.00 77.38 160 ASP A CA 1
ATOM 1304 C C . ASP A 1 160 ? 14.715 5.442 0.353 1.00 77.38 160 ASP A C 1
ATOM 1306 O O . ASP A 1 160 ? 15.576 5.228 -0.502 1.00 77.38 160 ASP A O 1
ATOM 1310 N N . HIS A 1 161 ? 13.924 4.484 0.840 1.00 84.06 161 HIS A N 1
ATOM 1311 C CA . HIS A 1 161 ? 14.025 3.062 0.529 1.00 84.06 161 HIS A CA 1
ATOM 1312 C C . HIS A 1 161 ? 12.654 2.525 0.112 1.00 84.06 161 HIS A C 1
ATOM 1314 O O . HIS A 1 161 ? 11.998 1.920 0.954 1.00 84.06 161 HIS A O 1
ATOM 1320 N N . PRO A 1 162 ? 12.192 2.763 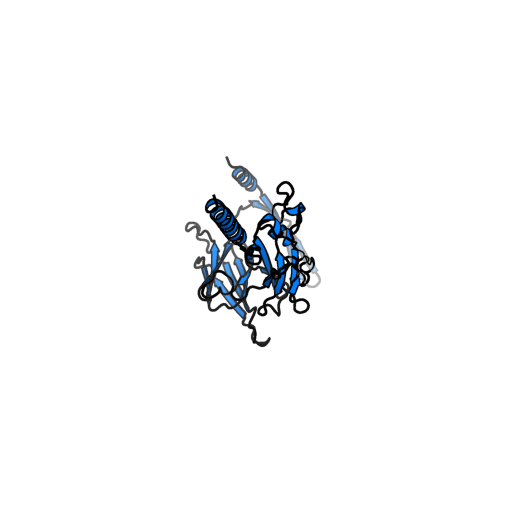-1.131 1.00 88.31 162 PRO A N 1
ATOM 1321 C CA . PRO A 1 162 ? 10.931 2.196 -1.600 1.00 88.31 162 PRO A CA 1
ATOM 1322 C C . PRO A 1 162 ? 11.018 0.659 -1.645 1.00 88.31 162 PRO A C 1
ATOM 1324 O O . PRO A 1 162 ? 12.113 0.115 -1.805 1.00 88.31 162 PRO A O 1
ATOM 1327 N N . PRO A 1 163 ? 9.896 -0.084 -1.600 1.00 90.25 163 PRO A N 1
ATOM 1328 C CA . PRO A 1 163 ? 9.922 -1.551 -1.593 1.00 90.25 163 PRO A CA 1
ATOM 1329 C C . PRO A 1 163 ? 10.527 -2.147 -2.860 1.00 90.25 163 PRO A C 1
ATOM 1331 O O . PRO A 1 163 ? 11.106 -3.241 -2.849 1.00 90.25 163 PRO A O 1
ATOM 1334 N N . VAL A 1 164 ? 10.368 -1.420 -3.964 1.00 93.19 164 VAL A N 1
ATOM 1335 C CA . VAL A 1 164 ? 10.847 -1.786 -5.287 1.00 93.19 164 VAL A CA 1
ATOM 1336 C C . VAL A 1 164 ? 11.310 -0.556 -6.054 1.00 93.19 164 VAL A C 1
ATOM 1338 O O . VAL A 1 164 ? 10.803 0.542 -5.836 1.00 93.19 164 VAL A O 1
ATOM 1341 N N . HIS A 1 165 ? 12.227 -0.781 -6.989 1.00 92.44 165 HIS A N 1
ATOM 1342 C CA . HIS A 1 165 ? 12.713 0.185 -7.967 1.00 92.44 165 HIS A CA 1
ATOM 1343 C C . HIS A 1 165 ? 12.304 -0.255 -9.369 1.00 92.44 165 HIS A C 1
ATOM 1345 O O . HIS A 1 165 ? 12.408 -1.443 -9.701 1.00 92.44 165 HIS A O 1
ATOM 1351 N N . MET A 1 166 ? 11.873 0.697 -10.196 1.00 92.12 166 MET A N 1
ATOM 1352 C CA . MET A 1 166 ? 11.699 0.494 -11.630 1.00 92.12 166 MET A CA 1
ATOM 1353 C C . MET A 1 166 ? 12.986 0.864 -12.373 1.00 92.12 166 MET A C 1
ATOM 1355 O O . MET A 1 166 ? 13.469 1.991 -12.342 1.00 92.12 166 MET A O 1
ATOM 1359 N N . GLU A 1 167 ? 13.564 -0.112 -13.060 1.00 91.94 167 GLU A N 1
ATOM 1360 C CA . GLU A 1 167 ? 14.767 0.032 -13.867 1.00 91.94 167 GLU A CA 1
ATOM 1361 C C . GLU A 1 167 ? 14.390 -0.007 -15.349 1.00 91.94 167 GLU A C 1
ATOM 1363 O O . GLU A 1 167 ? 14.120 -1.064 -15.928 1.00 91.94 167 GLU A O 1
ATOM 1368 N N . PHE A 1 168 ? 14.372 1.164 -15.979 1.00 89.62 168 PHE A N 1
ATOM 1369 C CA . PHE A 1 168 ? 14.082 1.302 -17.402 1.00 89.62 168 PHE A CA 1
ATOM 1370 C C . PHE A 1 168 ? 15.316 0.997 -18.253 1.00 89.62 168 PHE A C 1
ATOM 1372 O O . PHE A 1 168 ? 16.430 1.453 -17.976 1.00 89.62 168 PHE A O 1
ATOM 1379 N N . SER A 1 169 ? 15.120 0.239 -19.330 1.00 84.81 169 SER A N 1
ATOM 1380 C CA . SER A 1 169 ? 16.192 -0.101 -20.262 1.00 84.81 169 SER A CA 1
ATOM 1381 C C . SER A 1 169 ? 16.801 1.151 -20.915 1.00 84.81 169 SER A C 1
ATOM 1383 O O . SER A 1 169 ? 16.079 2.100 -21.219 1.00 84.81 169 SER A O 1
ATOM 1385 N N . PRO A 1 170 ? 18.110 1.167 -21.219 1.00 72.00 170 PRO A N 1
ATOM 1386 C CA . PRO A 1 170 ? 18.758 2.322 -21.837 1.00 72.00 170 PRO A CA 1
ATOM 1387 C C . PRO A 1 170 ? 18.224 2.633 -23.249 1.00 72.00 170 PRO A C 1
ATOM 1389 O O . PRO A 1 170 ? 17.785 1.745 -23.977 1.00 72.00 170 PRO A O 1
ATOM 1392 N N . ASN A 1 171 ? 18.355 3.898 -23.673 1.00 67.81 171 ASN A N 1
ATOM 1393 C CA . ASN A 1 171 ? 17.932 4.454 -24.976 1.00 67.81 171 ASN A CA 1
ATOM 1394 C C . ASN A 1 171 ? 18.739 3.968 -26.204 1.00 67.81 171 ASN A C 1
ATOM 1396 O O . ASN A 1 171 ? 18.982 4.728 -27.147 1.00 67.81 171 ASN A O 1
ATOM 1400 N N . LEU A 1 172 ? 19.218 2.728 -26.206 1.00 68.88 172 LEU A N 1
ATOM 1401 C CA . LEU A 1 172 ? 20.065 2.189 -27.269 1.00 68.88 172 LEU A CA 1
ATOM 1402 C C . LEU A 1 172 ? 19.290 1.152 -28.076 1.00 68.88 172 LEU A C 1
ATOM 1404 O O . LEU A 1 172 ? 19.467 -0.042 -27.910 1.00 68.88 172 LEU A O 1
ATOM 1408 N N . PHE A 1 173 ? 18.449 1.628 -28.991 1.00 73.88 173 PHE A N 1
ATOM 1409 C CA . PHE A 1 173 ? 17.588 0.773 -29.824 1.00 73.88 173 PHE A CA 1
ATOM 1410 C C . PHE A 1 173 ? 18.284 0.232 -31.079 1.00 73.88 173 PHE A C 1
ATOM 1412 O O . PHE A 1 173 ? 17.660 -0.436 -31.902 1.00 73.88 173 PHE A O 1
ATOM 1419 N N . TYR A 1 174 ? 19.564 0.561 -31.266 1.00 69.88 174 TYR A N 1
ATOM 1420 C CA . TYR A 1 174 ? 20.339 0.181 -32.439 1.00 69.88 174 TYR A CA 1
ATOM 1421 C C . TYR A 1 174 ? 21.430 -0.808 -32.064 1.00 69.88 174 TYR A C 1
ATOM 1423 O O . TYR A 1 174 ? 22.227 -0.570 -31.159 1.00 69.88 174 TYR A O 1
ATOM 1431 N N . SER A 1 175 ? 21.529 -1.874 -32.849 1.00 70.12 175 SER A N 1
ATOM 1432 C CA . SER A 1 175 ? 22.714 -2.724 -32.868 1.00 70.12 175 SER A CA 1
ATOM 1433 C C . SER A 1 175 ? 23.959 -1.918 -33.284 1.00 70.12 175 SER A C 1
ATOM 1435 O O . SER A 1 175 ? 23.836 -0.896 -33.971 1.00 70.12 175 SER A O 1
ATOM 1437 N N . PRO A 1 176 ? 25.179 -2.420 -33.014 1.00 73.69 176 PRO A N 1
ATOM 1438 C CA . PRO A 1 176 ? 26.418 -1.831 -33.536 1.00 73.69 176 PRO A CA 1
ATOM 1439 C C . PRO A 1 176 ? 26.446 -1.667 -35.068 1.00 73.69 176 PRO A C 1
ATOM 1441 O O . PRO A 1 176 ? 27.255 -0.916 -35.601 1.00 73.69 176 PRO A O 1
ATOM 1444 N N . THR A 1 177 ? 25.556 -2.364 -35.786 1.00 76.81 177 THR A N 1
ATOM 1445 C CA . THR A 1 177 ? 25.400 -2.283 -37.247 1.00 76.81 177 THR A CA 1
ATOM 1446 C C . THR A 1 177 ? 24.404 -1.212 -37.714 1.00 76.81 177 THR A C 1
ATOM 1448 O O . THR A 1 177 ? 24.151 -1.097 -38.912 1.00 76.81 177 THR A O 1
ATOM 1451 N N . GLY A 1 178 ? 23.814 -0.439 -36.794 1.00 72.69 178 GLY A N 1
ATOM 1452 C CA . GLY A 1 178 ? 22.848 0.624 -37.092 1.00 72.69 178 GLY A CA 1
ATOM 1453 C C . GLY A 1 178 ? 21.430 0.136 -37.408 1.00 72.69 178 GLY A C 1
ATOM 1454 O O . GLY A 1 178 ? 20.564 0.946 -37.731 1.00 72.69 178 GLY A O 1
ATOM 1455 N N . LYS A 1 179 ? 21.168 -1.174 -37.319 1.00 78.75 179 LYS A N 1
ATOM 1456 C CA . LYS A 1 179 ? 19.816 -1.745 -37.433 1.00 78.75 179 LYS A CA 1
ATOM 1457 C C . LYS A 1 179 ? 19.096 -1.703 -36.092 1.00 78.75 179 LYS A C 1
ATOM 1459 O O . LYS A 1 179 ? 19.753 -1.901 -35.069 1.00 78.75 179 LYS A O 1
ATOM 1464 N N . ILE A 1 180 ? 17.776 -1.508 -36.130 1.00 77.00 180 ILE A N 1
ATOM 1465 C CA . ILE A 1 180 ? 16.907 -1.625 -34.954 1.00 77.00 180 ILE A CA 1
ATOM 1466 C C . ILE A 1 180 ? 17.064 -3.031 -34.377 1.00 77.00 180 ILE A C 1
ATOM 1468 O O . ILE A 1 180 ? 16.949 -4.021 -35.102 1.00 77.00 180 ILE A O 1
ATOM 1472 N N . ASP A 1 181 ? 17.359 -3.096 -33.087 1.00 76.31 181 ASP A N 1
ATOM 1473 C CA . ASP A 1 181 ? 17.437 -4.339 -32.339 1.00 76.31 181 ASP A CA 1
ATOM 1474 C C . ASP A 1 181 ? 16.196 -4.458 -31.453 1.00 76.31 181 ASP A C 1
ATOM 1476 O O . ASP A 1 181 ? 16.052 -3.747 -30.459 1.00 76.31 181 ASP A O 1
ATOM 1480 N N . HIS A 1 182 ? 15.289 -5.365 -31.824 1.00 72.62 182 HIS A N 1
ATOM 1481 C CA . HIS A 1 182 ? 14.039 -5.572 -31.093 1.00 72.62 182 HIS A CA 1
ATOM 1482 C C . HIS A 1 182 ? 14.260 -6.093 -29.662 1.00 72.62 182 HIS A C 1
ATOM 1484 O O . HIS A 1 182 ? 13.386 -5.935 -28.814 1.00 72.62 182 HIS A O 1
ATOM 1490 N N . SER A 1 183 ? 15.428 -6.678 -29.365 1.00 72.19 183 SER A N 1
ATOM 1491 C CA . SER A 1 183 ? 15.777 -7.094 -28.002 1.00 72.19 183 SER A CA 1
ATOM 1492 C C . SER A 1 183 ? 16.110 -5.914 -27.080 1.00 72.19 183 SER A C 1
ATOM 1494 O O . SER A 1 183 ? 16.036 -6.058 -25.860 1.00 72.19 183 SER A O 1
ATOM 1496 N N . LEU A 1 184 ? 16.415 -4.746 -27.659 1.00 75.69 184 LEU A N 1
ATOM 1497 C CA . LEU A 1 184 ? 16.776 -3.512 -26.959 1.00 75.69 184 LEU A CA 1
ATOM 1498 C C . LEU A 1 184 ? 15.628 -2.492 -26.909 1.00 75.69 184 LEU A C 1
ATOM 1500 O O . LEU A 1 184 ? 15.852 -1.336 -26.553 1.00 75.69 184 LEU A O 1
ATOM 1504 N N . LEU A 1 185 ? 14.407 -2.891 -27.285 1.00 81.62 185 LEU A N 1
ATOM 1505 C CA . LEU A 1 185 ? 13.225 -2.033 -27.185 1.00 81.62 185 LEU A CA 1
ATOM 1506 C C . LEU A 1 185 ? 12.941 -1.616 -25.734 1.00 81.62 185 LEU A C 1
ATOM 1508 O O . LEU A 1 185 ? 13.315 -2.359 -24.814 1.00 81.62 185 LEU A O 1
ATOM 1512 N N . PRO A 1 186 ? 12.266 -0.461 -25.536 1.00 86.81 186 PRO A N 1
ATOM 1513 C CA . PRO A 1 186 ? 11.887 0.025 -24.217 1.00 86.81 186 PRO A CA 1
ATOM 1514 C C . PRO A 1 186 ? 11.250 -1.080 -23.379 1.00 86.81 186 PRO A C 1
ATOM 1516 O O . PRO A 1 186 ? 10.294 -1.732 -23.798 1.00 86.81 186 PRO A O 1
ATOM 1519 N N . ASN A 1 187 ? 11.817 -1.325 -22.208 1.00 87.88 187 ASN A N 1
ATOM 1520 C CA . ASN A 1 187 ? 11.283 -2.256 -21.232 1.00 87.88 187 ASN A CA 1
ATOM 1521 C C . ASN A 1 187 ? 11.636 -1.786 -19.824 1.00 87.88 187 ASN A C 1
ATOM 1523 O O . ASN A 1 187 ? 12.558 -0.993 -19.639 1.00 87.88 187 ASN A O 1
ATOM 1527 N N . VAL A 1 188 ? 10.894 -2.295 -18.848 1.00 91.69 188 VAL A N 1
ATOM 1528 C CA . VAL A 1 188 ? 11.114 -2.009 -17.435 1.00 91.69 188 VAL A CA 1
ATOM 1529 C C . VAL A 1 188 ? 11.324 -3.311 -16.678 1.00 91.69 188 VAL A C 1
ATOM 1531 O O . VAL A 1 188 ? 10.600 -4.301 -16.841 1.00 91.69 188 VAL A O 1
ATOM 1534 N N . HIS A 1 189 ? 12.359 -3.303 -15.857 1.00 93.31 189 HIS A N 1
ATOM 1535 C CA . HIS A 1 189 ? 12.601 -4.295 -14.835 1.00 93.31 189 HIS A CA 1
ATOM 1536 C C . HIS A 1 189 ? 12.126 -3.734 -13.505 1.00 93.31 189 HIS A C 1
ATOM 1538 O O . HIS A 1 189 ? 12.336 -2.566 -13.213 1.00 93.31 189 HIS A O 1
ATOM 1544 N N . VAL A 1 190 ? 11.486 -4.563 -12.693 1.00 95.50 190 VAL A N 1
ATOM 1545 C CA . VAL A 1 190 ? 11.203 -4.217 -11.304 1.00 95.50 190 VAL A CA 1
ATOM 1546 C C . VAL A 1 190 ? 12.141 -5.015 -10.414 1.00 95.50 190 VAL A C 1
ATOM 1548 O O . VAL A 1 190 ? 12.288 -6.230 -10.592 1.00 95.50 190 VAL A O 1
ATOM 1551 N N . ALA A 1 191 ? 12.803 -4.334 -9.486 1.00 95.12 191 ALA A N 1
ATOM 1552 C CA . ALA A 1 191 ? 13.764 -4.919 -8.565 1.00 95.12 191 ALA A CA 1
ATOM 1553 C C . ALA A 1 191 ? 13.390 -4.573 -7.126 1.00 95.12 191 ALA A C 1
ATOM 1555 O O . ALA A 1 191 ? 13.090 -3.429 -6.811 1.00 95.12 191 ALA A O 1
ATOM 1556 N N . ARG A 1 192 ? 13.405 -5.569 -6.242 1.00 93.81 192 ARG A N 1
ATOM 1557 C CA . ARG A 1 192 ? 13.145 -5.391 -4.813 1.00 93.81 192 ARG A CA 1
ATOM 1558 C C . ARG A 1 192 ? 14.333 -4.706 -4.148 1.00 93.81 192 ARG A C 1
ATOM 1560 O O . ARG A 1 192 ? 15.471 -5.135 -4.347 1.00 93.81 192 ARG A O 1
ATOM 1567 N N . ASP A 1 193 ? 14.059 -3.695 -3.332 1.00 91.06 193 ASP A N 1
ATOM 1568 C CA . ASP A 1 193 ? 15.093 -2.999 -2.570 1.00 91.06 193 ASP A CA 1
ATOM 1569 C C . ASP A 1 193 ? 15.704 -3.915 -1.489 1.00 91.06 193 ASP A C 1
ATOM 1571 O O . ASP A 1 193 ? 15.072 -4.846 -0.973 1.00 91.06 193 ASP A O 1
ATOM 1575 N N . LEU A 1 194 ? 16.975 -3.675 -1.162 1.00 87.00 194 LEU A N 1
ATOM 1576 C CA . LEU A 1 194 ? 17.739 -4.475 -0.206 1.00 87.00 194 LEU A CA 1
ATOM 1577 C C . LEU A 1 194 ? 17.166 -4.423 1.216 1.00 87.00 194 LEU A C 1
ATOM 1579 O O . LEU A 1 194 ? 17.281 -5.420 1.936 1.00 87.00 194 LEU A O 1
ATOM 1583 N N . TYR A 1 195 ? 16.502 -3.331 1.606 1.00 84.94 195 TYR A N 1
ATOM 1584 C CA . TYR A 1 195 ? 15.808 -3.215 2.893 1.00 84.94 195 TYR A CA 1
ATOM 1585 C C . TYR A 1 195 ? 14.669 -4.227 3.027 1.00 84.94 195 TYR A C 1
ATOM 1587 O O . TYR A 1 195 ? 14.355 -4.645 4.137 1.00 84.94 195 TYR A O 1
ATOM 1595 N N . TYR A 1 196 ? 14.130 -4.702 1.904 1.00 88.38 196 TYR A N 1
ATOM 1596 C CA . TYR A 1 196 ? 13.035 -5.669 1.840 1.00 88.38 196 TYR A CA 1
ATOM 1597 C C . TYR A 1 196 ? 13.496 -7.065 1.429 1.00 88.38 196 TYR A C 1
ATOM 1599 O O . TYR A 1 196 ? 12.691 -7.930 1.074 1.00 88.38 196 TYR A O 1
ATOM 1607 N N . LYS A 1 197 ? 14.809 -7.323 1.471 1.00 85.44 197 LYS A N 1
ATOM 1608 C CA . LYS A 1 197 ? 15.391 -8.601 1.051 1.00 85.44 197 LYS A CA 1
ATOM 1609 C C . LYS A 1 197 ? 14.747 -9.795 1.763 1.00 85.44 197 LYS A C 1
ATOM 1611 O O . LYS A 1 197 ? 14.567 -10.839 1.156 1.00 85.44 197 LYS A O 1
ATOM 1616 N N . ARG A 1 198 ? 14.340 -9.666 3.023 1.00 83.56 198 ARG A N 1
ATOM 1617 C CA . ARG A 1 198 ? 13.789 -10.796 3.796 1.00 83.56 198 ARG A CA 1
ATOM 1618 C C . ARG A 1 198 ? 12.287 -11.001 3.590 1.00 83.56 198 ARG A C 1
ATOM 1620 O O . ARG A 1 198 ? 11.741 -11.990 4.069 1.00 83.56 198 ARG A O 1
ATOM 1627 N N . GLN A 1 199 ? 11.622 -10.093 2.884 1.00 89.00 199 GLN A N 1
ATOM 1628 C CA . GLN A 1 199 ? 10.175 -10.053 2.748 1.00 89.00 199 GLN A CA 1
ATOM 1629 C C . GLN A 1 199 ? 9.769 -10.388 1.320 1.00 89.00 199 GLN A C 1
ATOM 1631 O O . GLN A 1 199 ? 10.427 -10.011 0.350 1.00 89.00 199 GLN A O 1
ATOM 1636 N N . ARG A 1 200 ? 8.656 -11.103 1.164 1.00 93.81 200 ARG A N 1
ATOM 1637 C CA . ARG A 1 200 ? 8.062 -11.291 -0.160 1.00 93.81 200 ARG A CA 1
ATOM 1638 C C . ARG A 1 200 ? 7.256 -10.048 -0.497 1.00 93.81 200 ARG A C 1
ATOM 1640 O O . ARG A 1 200 ? 6.422 -9.634 0.303 1.00 93.81 200 ARG A O 1
ATOM 1647 N N . VAL A 1 201 ? 7.496 -9.492 -1.676 1.00 95.50 201 VAL A N 1
ATOM 1648 C CA . VAL A 1 201 ? 6.829 -8.275 -2.141 1.00 95.50 201 VAL A CA 1
ATOM 1649 C C . VAL A 1 201 ? 5.987 -8.630 -3.357 1.00 95.50 201 VAL A C 1
ATOM 1651 O O . VAL A 1 201 ? 6.507 -9.168 -4.335 1.00 95.50 201 VAL A O 1
ATOM 1654 N N . LEU A 1 202 ? 4.686 -8.378 -3.284 1.00 96.94 202 LEU A N 1
ATOM 1655 C CA . LEU A 1 202 ? 3.786 -8.434 -4.428 1.00 96.94 202 LEU A CA 1
ATOM 1656 C C . LEU A 1 202 ? 3.703 -7.034 -5.025 1.00 96.94 202 LEU A C 1
ATOM 1658 O O . LEU A 1 202 ? 3.285 -6.105 -4.345 1.00 96.94 202 LEU A O 1
ATOM 1662 N N . VAL A 1 203 ? 4.099 -6.886 -6.281 1.00 96.50 203 VAL A N 1
ATOM 1663 C CA . VAL A 1 203 ? 3.990 -5.625 -7.018 1.00 96.50 203 VAL A CA 1
ATOM 1664 C C . VAL A 1 203 ? 2.814 -5.734 -7.969 1.00 96.50 203 VAL A C 1
ATOM 1666 O O . VAL A 1 203 ? 2.734 -6.701 -8.727 1.00 96.50 203 VAL A O 1
ATOM 1669 N N . SER A 1 204 ? 1.927 -4.746 -7.944 1.00 95.62 204 SER A N 1
ATOM 1670 C CA . SER A 1 204 ? 0.830 -4.594 -8.893 1.00 95.62 204 SER A CA 1
ATOM 1671 C C . SER A 1 204 ? 1.058 -3.324 -9.700 1.00 95.62 204 SER A C 1
ATOM 1673 O O . SER A 1 204 ? 1.062 -2.232 -9.144 1.00 95.62 204 SER A O 1
ATOM 1675 N N . VAL A 1 205 ? 1.251 -3.470 -11.005 1.00 94.25 205 VAL A N 1
ATOM 1676 C CA . VAL A 1 205 ? 1.516 -2.375 -11.940 1.00 94.25 205 VAL A CA 1
ATOM 1677 C C . VAL A 1 205 ? 0.293 -2.164 -12.811 1.00 94.25 205 VAL A C 1
ATOM 1679 O O . VAL A 1 205 ? -0.250 -3.122 -13.366 1.00 94.25 205 VAL A O 1
ATOM 1682 N N . GLU A 1 206 ? -0.151 -0.919 -12.905 1.00 91.88 206 GLU A N 1
ATOM 1683 C CA . GLU A 1 206 ? -1.289 -0.545 -13.732 1.00 91.88 206 GLU A CA 1
ATOM 1684 C C . GLU A 1 206 ? -0.949 -0.659 -15.219 1.00 91.88 206 GLU A C 1
ATOM 1686 O O . GLU A 1 206 ? 0.179 -0.410 -15.652 1.00 91.88 206 GLU A O 1
ATOM 1691 N N . ALA A 1 207 ? -1.945 -1.079 -15.992 1.00 88.06 207 ALA A N 1
ATOM 1692 C CA . ALA A 1 207 ? -1.888 -1.101 -17.443 1.00 88.06 207 ALA A CA 1
ATOM 1693 C C . ALA A 1 207 ? -1.668 0.325 -17.994 1.00 88.06 207 ALA A C 1
ATOM 1695 O O . ALA A 1 207 ? -2.481 1.205 -17.710 1.00 88.06 207 ALA A O 1
ATOM 1696 N N . PRO A 1 208 ? -0.607 0.584 -18.782 1.00 86.31 208 PRO A N 1
ATOM 1697 C CA . PRO A 1 208 ? -0.325 1.929 -19.280 1.00 86.31 208 PRO A CA 1
ATOM 1698 C C . PRO A 1 208 ? -1.211 2.343 -20.463 1.00 86.31 208 PRO A C 1
ATOM 1700 O O . PRO A 1 208 ? -1.303 3.535 -20.751 1.00 86.31 208 PRO A O 1
ATOM 1703 N N . CYS A 1 209 ? -1.832 1.390 -21.166 1.00 85.69 209 CYS A N 1
ATOM 1704 C CA . CYS A 1 209 ? -2.642 1.627 -22.359 1.00 85.69 209 CYS A CA 1
ATOM 1705 C C . CYS A 1 209 ? -4.021 0.955 -22.249 1.00 85.69 209 CYS A C 1
ATOM 1707 O O . CYS A 1 209 ? -4.137 -0.138 -21.706 1.00 85.69 209 CYS A O 1
ATOM 1709 N N . ASP A 1 210 ? -5.056 1.548 -22.853 1.00 79.75 210 ASP A N 1
ATOM 1710 C CA . ASP A 1 210 ? -6.453 1.062 -22.787 1.00 79.75 210 ASP A CA 1
ATOM 1711 C C . ASP A 1 210 ? -6.668 -0.372 -23.317 1.00 79.75 210 ASP A C 1
ATOM 1713 O O . ASP A 1 210 ? -7.668 -1.015 -23.000 1.00 79.75 210 ASP A O 1
ATOM 1717 N N . ASN A 1 211 ? -5.760 -0.871 -24.161 1.00 69.81 211 ASN A N 1
ATOM 1718 C CA . ASN A 1 211 ? -5.835 -2.232 -24.698 1.00 69.81 211 ASN A CA 1
ATOM 1719 C C . ASN A 1 211 ? -5.404 -3.300 -23.679 1.00 69.81 211 ASN A C 1
ATOM 1721 O O . ASN A 1 211 ? -5.679 -4.484 -23.883 1.00 69.81 211 ASN A O 1
ATOM 1725 N N . ASP A 1 212 ? -4.730 -2.897 -22.605 1.00 68.44 212 ASP A N 1
ATOM 1726 C CA . ASP A 1 212 ? -4.271 -3.789 -21.554 1.00 68.44 212 ASP A CA 1
ATOM 1727 C C . ASP A 1 212 ? -5.385 -3.915 -20.503 1.00 68.44 212 ASP A C 1
ATOM 1729 O O . ASP A 1 212 ? -5.517 -3.110 -19.588 1.00 68.44 212 ASP A O 1
ATOM 1733 N N . GLU A 1 213 ? -6.234 -4.939 -20.636 1.00 63.47 213 GLU A N 1
ATOM 1734 C CA . GLU A 1 213 ? -7.415 -5.102 -19.769 1.00 63.47 213 GLU A CA 1
ATOM 1735 C C . GLU A 1 213 ? -7.076 -5.411 -18.295 1.00 63.47 213 GLU A C 1
ATOM 1737 O O . GLU A 1 213 ? -7.960 -5.342 -17.441 1.00 63.47 213 GLU A O 1
ATOM 1742 N N . ASN A 1 214 ? -5.825 -5.772 -17.974 1.00 78.25 214 ASN A N 1
ATOM 1743 C CA . ASN A 1 214 ? -5.435 -6.236 -16.643 1.00 78.25 214 ASN A CA 1
ATOM 1744 C C . ASN A 1 214 ? -4.127 -5.619 -16.143 1.00 78.25 214 ASN A C 1
ATOM 1746 O O . ASN A 1 214 ? -3.116 -5.596 -16.845 1.00 78.25 214 ASN A O 1
ATOM 1750 N N . ASN A 1 215 ? -4.126 -5.257 -14.860 1.00 86.69 215 ASN A N 1
ATOM 1751 C CA . ASN A 1 215 ? -2.915 -4.910 -14.126 1.00 86.69 215 ASN A CA 1
ATOM 1752 C C . ASN A 1 215 ? -1.939 -6.093 -14.100 1.00 86.69 215 ASN A C 1
ATOM 1754 O O . ASN A 1 215 ? -2.322 -7.256 -13.940 1.00 86.69 215 ASN A O 1
ATOM 1758 N N . THR A 1 216 ? -0.652 -5.785 -14.210 1.00 91.75 216 THR A N 1
ATOM 1759 C CA . THR A 1 216 ? 0.423 -6.770 -14.137 1.00 91.75 216 THR A CA 1
ATOM 1760 C C . THR A 1 216 ? 0.807 -7.004 -12.684 1.00 91.75 216 THR A C 1
ATOM 1762 O O . THR A 1 216 ? 1.206 -6.075 -11.990 1.00 91.75 216 THR A O 1
ATOM 1765 N N . GLN A 1 217 ? 0.749 -8.255 -12.227 1.00 94.69 217 GLN A N 1
ATOM 1766 C CA . GLN A 1 217 ? 1.166 -8.630 -10.876 1.00 94.69 217 GLN A CA 1
ATOM 1767 C C . GLN A 1 217 ? 2.401 -9.524 -10.897 1.00 94.69 217 GLN A C 1
ATOM 1769 O O . GLN A 1 217 ? 2.437 -10.530 -11.607 1.00 94.69 217 GLN A O 1
ATOM 1774 N N . VAL A 1 218 ? 3.405 -9.184 -10.088 1.00 95.69 218 VAL A N 1
ATOM 1775 C CA . VAL A 1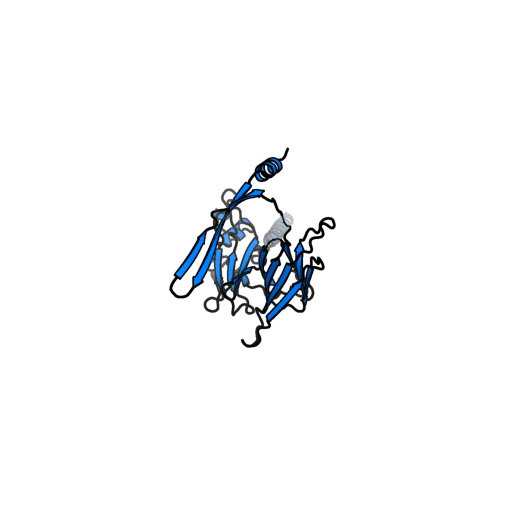 218 ? 4.642 -9.963 -9.968 1.00 95.69 218 VAL A CA 1
ATOM 1776 C C . VAL A 1 218 ? 5.063 -10.134 -8.516 1.00 95.69 218 VAL A C 1
ATOM 1778 O O . VAL A 1 218 ? 4.949 -9.225 -7.699 1.00 95.69 218 VAL A O 1
ATOM 1781 N N . TRP A 1 219 ? 5.579 -11.319 -8.197 1.00 96.25 219 TRP A N 1
ATOM 1782 C CA . TRP A 1 219 ? 6.134 -11.623 -6.883 1.00 96.25 219 TRP A CA 1
ATOM 1783 C C . TRP A 1 219 ? 7.651 -11.492 -6.902 1.00 96.25 219 TRP A C 1
ATOM 1785 O O . TRP A 1 219 ? 8.321 -12.158 -7.690 1.00 96.25 219 TRP A O 1
ATOM 1795 N N . LEU A 1 220 ? 8.182 -10.704 -5.974 1.00 96.38 220 LEU A N 1
ATOM 1796 C CA . LEU A 1 220 ? 9.609 -10.573 -5.721 1.00 96.38 220 LEU A CA 1
ATOM 1797 C C . LEU A 1 220 ? 9.970 -11.245 -4.395 1.00 96.38 220 LEU A C 1
ATOM 1799 O O . LEU A 1 220 ? 9.264 -11.134 -3.389 1.00 96.38 220 LEU A O 1
ATOM 1803 N N . SER A 1 221 ? 11.063 -11.999 -4.406 1.00 94.06 221 SER A N 1
ATOM 1804 C CA . SER A 1 221 ? 11.536 -12.796 -3.269 1.00 94.06 221 SER A CA 1
ATOM 1805 C C . SER A 1 221 ? 13.049 -12.997 -3.340 1.00 94.06 221 SER A C 1
ATOM 1807 O O . SER A 1 221 ? 13.692 -12.546 -4.281 1.00 94.06 221 SER A O 1
ATOM 1809 N N . ASP A 1 222 ? 13.638 -13.725 -2.391 1.00 90.19 222 ASP A N 1
ATOM 1810 C CA . ASP A 1 222 ? 15.069 -14.059 -2.447 1.00 90.19 222 ASP A CA 1
ATOM 1811 C C . ASP A 1 222 ? 15.460 -14.909 -3.658 1.00 90.19 222 ASP A C 1
ATOM 1813 O O . ASP A 1 222 ? 16.584 -14.813 -4.144 1.00 90.19 222 ASP A O 1
ATOM 1817 N N . ILE A 1 223 ? 14.534 -15.728 -4.159 1.00 92.56 223 ILE A N 1
ATOM 1818 C CA . ILE A 1 223 ? 14.766 -16.589 -5.325 1.00 92.56 223 ILE A CA 1
ATOM 1819 C C . ILE A 1 223 ? 14.711 -15.763 -6.615 1.00 92.56 223 ILE A C 1
ATOM 1821 O O . ILE A 1 223 ? 15.460 -16.018 -7.555 1.00 92.56 223 ILE A O 1
ATOM 1825 N N . GLN A 1 224 ? 13.825 -14.769 -6.649 1.00 94.38 224 GLN A N 1
ATOM 1826 C CA . GLN A 1 224 ? 13.602 -13.891 -7.790 1.00 94.38 224 GLN A CA 1
ATOM 1827 C C . GLN A 1 224 ? 13.467 -12.448 -7.282 1.00 94.38 224 GLN A C 1
ATOM 1829 O O . GLN A 1 224 ? 12.349 -11.978 -7.063 1.00 94.38 224 GLN A O 1
ATOM 1834 N N . PRO A 1 225 ? 14.593 -11.760 -7.016 1.00 93.88 225 PRO A N 1
ATOM 1835 C CA . PRO A 1 225 ? 14.574 -10.413 -6.446 1.00 93.88 225 PRO A CA 1
ATOM 1836 C C . PRO A 1 225 ? 14.214 -9.348 -7.482 1.00 93.88 225 PRO A C 1
ATOM 1838 O O . PRO A 1 225 ? 13.822 -8.248 -7.107 1.00 93.88 225 PRO A O 1
ATOM 1841 N N . SER A 1 226 ? 14.327 -9.670 -8.771 1.00 95.75 226 SER A N 1
ATOM 1842 C CA . SER A 1 226 ? 13.922 -8.805 -9.871 1.00 95.75 226 SER A CA 1
ATOM 1843 C C . SER A 1 226 ? 13.273 -9.598 -11.001 1.00 95.75 226 SER A C 1
ATOM 1845 O O . SER A 1 226 ? 13.506 -10.800 -11.171 1.00 95.75 226 SER A O 1
ATOM 1847 N N . THR A 1 227 ? 12.435 -8.925 -11.783 1.00 95.38 227 THR A N 1
ATOM 1848 C CA . THR A 1 227 ? 11.827 -9.493 -12.987 1.00 95.38 227 THR A CA 1
ATOM 1849 C C . THR A 1 227 ? 11.564 -8.416 -14.027 1.00 95.38 227 THR A C 1
ATOM 1851 O O . THR A 1 227 ? 11.327 -7.258 -13.692 1.00 95.38 227 THR A O 1
ATOM 1854 N N . ARG A 1 228 ? 11.580 -8.801 -15.304 1.00 92.44 228 ARG A N 1
ATOM 1855 C CA . ARG A 1 228 ? 11.081 -7.944 -16.382 1.00 92.44 228 ARG A CA 1
ATOM 1856 C C . ARG A 1 228 ? 9.558 -7.911 -16.319 1.00 92.44 228 ARG A C 1
ATOM 1858 O O . ARG A 1 228 ? 8.942 -8.975 -16.209 1.00 92.44 228 ARG A O 1
ATOM 1865 N N . LEU A 1 229 ? 8.965 -6.725 -16.413 1.00 90.81 229 LEU A N 1
ATOM 1866 C CA . LEU A 1 229 ? 7.519 -6.609 -16.550 1.00 90.81 229 LEU A CA 1
ATOM 1867 C C . LEU A 1 229 ? 7.107 -6.898 -18.003 1.00 90.81 229 LEU A C 1
ATOM 1869 O O . LEU A 1 229 ? 7.761 -6.412 -18.932 1.00 90.81 229 LEU A O 1
ATOM 1873 N N . PRO A 1 230 ? 6.041 -7.682 -18.230 1.00 87.00 230 PRO A N 1
ATOM 1874 C CA . PRO A 1 230 ? 5.481 -7.934 -19.556 1.00 87.00 230 PRO A CA 1
ATOM 1875 C C . PRO A 1 230 ? 4.656 -6.735 -20.069 1.00 87.00 230 PRO A C 1
ATOM 1877 O O . PRO A 1 230 ? 3.496 -6.896 -20.422 1.00 87.00 230 PRO A O 1
ATOM 1880 N N . LEU A 1 231 ? 5.251 -5.538 -20.098 1.00 84.88 231 LEU A N 1
ATOM 1881 C CA . LEU A 1 231 ? 4.625 -4.300 -20.581 1.00 84.88 231 LEU A CA 1
ATOM 1882 C C . LEU A 1 231 ? 5.267 -3.860 -21.904 1.00 84.88 231 LEU A C 1
ATOM 1884 O O . LEU A 1 231 ? 6.497 -3.894 -22.031 1.00 84.88 231 LEU A O 1
ATOM 1888 N N . ASP A 1 232 ? 4.459 -3.415 -22.871 1.00 79.69 232 ASP A N 1
ATOM 1889 C CA . ASP A 1 232 ? 4.955 -2.808 -24.113 1.00 79.69 232 ASP A CA 1
ATOM 1890 C C . ASP A 1 232 ? 5.165 -1.298 -23.930 1.00 79.69 232 ASP A C 1
ATOM 1892 O O . ASP A 1 232 ? 4.338 -0.461 -24.290 1.00 79.69 232 ASP A O 1
ATOM 1896 N N . LEU A 1 233 ? 6.321 -0.930 -23.370 1.00 86.25 233 LEU A N 1
ATOM 1897 C CA . LEU A 1 233 ? 6.702 0.481 -23.249 1.00 86.25 233 LEU A CA 1
ATOM 1898 C C . LEU A 1 233 ? 6.984 1.138 -24.605 1.00 86.25 233 LEU A C 1
ATOM 1900 O O . LEU A 1 233 ? 7.034 2.366 -24.697 1.00 86.25 233 LEU A O 1
ATOM 1904 N N . GLY A 1 234 ? 7.205 0.342 -25.656 1.00 83.75 234 GLY A N 1
ATOM 1905 C CA . GLY A 1 234 ? 7.400 0.850 -27.005 1.00 83.75 234 GLY A CA 1
ATOM 1906 C C . GLY A 1 234 ? 6.170 1.616 -27.473 1.00 83.75 234 GLY A C 1
ATOM 1907 O O . GLY A 1 234 ? 6.312 2.724 -27.986 1.00 83.75 234 GLY A O 1
ATOM 1908 N N . GLU A 1 235 ? 4.977 1.079 -27.223 1.00 83.44 235 GLU A N 1
ATOM 1909 C CA . GLU A 1 235 ? 3.710 1.725 -27.566 1.00 83.44 235 GLU A CA 1
ATOM 1910 C C . GLU A 1 235 ? 3.549 3.084 -26.866 1.00 83.44 235 GLU A C 1
ATOM 1912 O O . GLU A 1 235 ? 3.354 4.098 -27.543 1.00 83.44 235 GLU A O 1
ATOM 1917 N N . VAL A 1 236 ? 3.767 3.135 -25.546 1.00 87.12 236 VAL A N 1
ATOM 1918 C CA . VAL A 1 236 ? 3.735 4.376 -24.746 1.00 87.12 236 VAL A CA 1
ATOM 1919 C C . VAL A 1 236 ? 4.692 5.430 -25.313 1.00 87.12 236 VAL A C 1
ATOM 1921 O O . VAL A 1 236 ? 4.299 6.566 -25.599 1.00 87.12 236 VAL A O 1
ATOM 1924 N N . VAL A 1 237 ? 5.955 5.052 -25.542 1.00 87.56 237 VAL A N 1
ATOM 1925 C CA . VAL A 1 237 ? 6.973 5.965 -26.082 1.00 87.56 237 VAL A CA 1
ATOM 1926 C C . VAL A 1 237 ? 6.603 6.431 -27.491 1.00 87.56 237 VAL A C 1
ATOM 1928 O O . VAL A 1 237 ? 6.801 7.600 -27.821 1.00 87.56 237 VAL A O 1
ATOM 1931 N N . CYS A 1 238 ? 6.063 5.554 -28.334 1.00 83.88 238 CYS A N 1
ATOM 1932 C CA . CYS A 1 238 ? 5.762 5.863 -29.727 1.00 83.88 238 CYS A CA 1
ATOM 1933 C C . CYS A 1 238 ? 4.553 6.779 -29.919 1.00 83.88 238 CYS A C 1
ATOM 1935 O O . CYS A 1 238 ? 4.577 7.606 -30.836 1.00 83.88 238 CYS A O 1
ATOM 1937 N N . VAL A 1 239 ? 3.536 6.668 -29.060 1.00 84.44 239 VAL A N 1
ATOM 1938 C CA . VAL A 1 239 ? 2.354 7.544 -29.081 1.00 84.44 239 VAL A CA 1
ATOM 1939 C C . VAL A 1 239 ? 2.727 8.984 -28.716 1.00 84.44 239 VAL A C 1
ATOM 1941 O O . VAL A 1 239 ? 2.273 9.925 -29.374 1.00 84.44 239 VAL A O 1
ATOM 1944 N N . HIS A 1 240 ? 3.593 9.165 -27.715 1.00 84.56 240 HIS A N 1
ATOM 1945 C CA . HIS A 1 240 ? 3.913 10.489 -27.164 1.00 84.56 240 HIS A CA 1
ATOM 1946 C C . HIS A 1 240 ? 5.190 11.121 -27.725 1.00 84.56 240 HIS A C 1
ATOM 1948 O O . HIS A 1 240 ? 5.242 12.330 -27.952 1.00 84.56 240 HIS A O 1
ATOM 1954 N N . SER A 1 241 ? 6.223 10.322 -27.993 1.00 83.12 241 SER A N 1
ATOM 1955 C CA . SER A 1 241 ? 7.518 10.780 -28.505 1.00 83.12 241 SER A CA 1
ATOM 1956 C C . SER A 1 241 ? 8.005 9.893 -29.664 1.00 83.12 241 SER A C 1
ATOM 1958 O O . SER A 1 241 ? 8.946 9.114 -29.481 1.00 83.12 241 SER A O 1
ATOM 1960 N N . PRO A 1 242 ? 7.452 10.062 -30.882 1.00 78.06 242 PRO A N 1
ATOM 1961 C CA . PRO A 1 242 ? 7.826 9.325 -32.089 1.00 78.06 242 PRO A CA 1
ATOM 1962 C C . PRO A 1 242 ? 9.334 9.071 -32.254 1.00 78.06 242 PRO A C 1
ATOM 1964 O O . PRO A 1 242 ? 10.135 10.004 -32.352 1.00 78.06 242 PRO A O 1
ATOM 1967 N N . ARG A 1 243 ? 9.726 7.793 -32.325 1.00 78.12 243 ARG A N 1
ATOM 1968 C CA . ARG A 1 243 ? 11.113 7.332 -32.511 1.00 78.12 243 ARG A CA 1
ATOM 1969 C C . ARG A 1 243 ? 11.302 6.579 -33.821 1.00 78.12 243 ARG A C 1
ATOM 1971 O O . ARG A 1 243 ? 10.336 6.084 -34.388 1.00 78.12 243 ARG A O 1
ATOM 1978 N N . PRO A 1 244 ? 12.551 6.413 -34.288 1.00 75.94 244 PRO A N 1
ATOM 1979 C CA . PRO A 1 244 ? 12.824 5.625 -35.488 1.00 75.94 244 PRO A CA 1
ATOM 1980 C C . PRO A 1 244 ? 12.428 4.144 -35.390 1.00 75.94 244 PRO A C 1
ATOM 1982 O O . PRO A 1 244 ? 12.210 3.531 -36.427 1.00 75.94 244 PRO A O 1
ATOM 1985 N N . PHE A 1 245 ? 12.336 3.573 -34.179 1.00 78.19 245 PHE A N 1
ATOM 1986 C CA . PHE A 1 245 ? 11.841 2.204 -33.974 1.00 78.19 245 PHE A CA 1
ATOM 1987 C C . PHE A 1 245 ? 10.310 2.104 -33.953 1.00 78.19 245 PHE A C 1
ATOM 1989 O O . PHE A 1 245 ? 9.777 1.001 -33.949 1.00 78.19 245 PHE A O 1
ATOM 1996 N N . CYS A 1 246 ? 9.603 3.234 -33.920 1.00 80.50 246 CYS A N 1
ATOM 1997 C CA . CYS A 1 246 ? 8.152 3.242 -33.930 1.00 80.50 246 CYS A CA 1
ATOM 1998 C C . CYS A 1 246 ? 7.655 2.896 -35.325 1.00 80.50 246 CYS A C 1
ATOM 2000 O O . CYS A 1 246 ? 7.850 3.659 -36.276 1.00 80.50 246 CYS A O 1
ATOM 2002 N N . ASP A 1 247 ? 6.993 1.751 -35.440 1.00 70.50 247 ASP A N 1
ATOM 2003 C CA . ASP A 1 247 ? 6.354 1.353 -36.682 1.00 70.50 247 ASP A CA 1
ATOM 2004 C C . ASP A 1 247 ? 5.331 2.395 -37.151 1.00 70.50 247 ASP A C 1
ATOM 2006 O O . ASP A 1 247 ? 4.695 3.107 -36.368 1.00 70.50 247 ASP A O 1
ATOM 2010 N N . GLN A 1 248 ? 5.097 2.431 -38.466 1.00 63.41 248 GLN A N 1
ATOM 2011 C CA . GLN A 1 248 ? 4.046 3.264 -39.065 1.00 63.41 248 GLN A CA 1
ATOM 2012 C C . GLN A 1 248 ? 2.649 2.971 -38.489 1.00 63.41 248 GLN A C 1
ATOM 2014 O O . GLN A 1 248 ? 1.747 3.789 -38.659 1.00 63.41 248 GLN A O 1
ATOM 2019 N N . TYR A 1 249 ? 2.464 1.814 -37.846 1.00 59.53 249 TYR A N 1
ATOM 2020 C CA . TYR A 1 249 ? 1.245 1.444 -37.134 1.00 59.53 249 TYR A CA 1
ATOM 2021 C C . TYR A 1 249 ? 0.992 2.361 -35.925 1.00 59.53 249 TYR A C 1
ATOM 2023 O O . TYR A 1 249 ? -0.054 3.005 -35.884 1.00 59.53 249 TYR A O 1
ATOM 2031 N N . TYR A 1 250 ? 1.981 2.529 -35.036 1.00 59.84 250 TYR A N 1
ATOM 2032 C CA . TYR A 1 250 ? 1.900 3.416 -33.863 1.00 59.84 250 TYR A CA 1
ATOM 2033 C C . TYR A 1 250 ? 1.793 4.904 -34.240 1.00 59.84 250 TYR A C 1
ATOM 2035 O O . TYR A 1 250 ? 1.275 5.720 -33.487 1.00 59.84 250 TYR A O 1
ATOM 2043 N N . MET A 1 251 ? 2.244 5.268 -35.444 1.00 60.28 251 MET A N 1
ATOM 2044 C CA . MET A 1 251 ? 2.195 6.642 -35.963 1.00 60.28 251 MET A CA 1
ATOM 2045 C C . MET A 1 251 ? 0.811 7.049 -36.509 1.00 60.28 251 MET A C 1
ATOM 2047 O O . MET A 1 251 ? 0.589 8.228 -36.804 1.00 60.28 251 MET A O 1
ATOM 2051 N N . ARG A 1 252 ? -0.134 6.109 -36.682 1.00 62.25 252 ARG A N 1
ATOM 2052 C CA . ARG A 1 252 ? -1.508 6.423 -37.111 1.00 62.25 252 ARG A CA 1
ATOM 2053 C C . ARG A 1 252 ? -2.362 6.767 -35.893 1.00 62.25 252 ARG A C 1
ATOM 2055 O O . ARG A 1 252 ? -2.985 5.886 -35.309 1.00 62.25 252 ARG A O 1
ATOM 2062 N N . ARG A 1 253 ? -2.439 8.062 -35.568 1.00 57.62 253 ARG A N 1
ATOM 2063 C CA . ARG A 1 253 ? -3.224 8.600 -34.434 1.00 57.62 253 ARG A CA 1
ATOM 2064 C C . ARG A 1 253 ? -4.659 8.075 -34.340 1.00 57.62 253 ARG A C 1
ATOM 2066 O O . ARG A 1 253 ? -5.170 7.947 -33.242 1.00 57.62 253 ARG A O 1
ATOM 2073 N N . ASP A 1 254 ? -5.286 7.739 -35.464 1.00 61.50 254 ASP A N 1
ATOM 2074 C CA . ASP A 1 254 ? -6.689 7.306 -35.502 1.00 61.50 254 ASP A CA 1
ATOM 2075 C C . ASP A 1 254 ? -6.897 5.840 -35.061 1.00 61.50 254 ASP A C 1
ATOM 2077 O O . ASP A 1 254 ? -8.033 5.373 -34.997 1.00 61.50 254 ASP A O 1
ATOM 2081 N N . LYS A 1 255 ? -5.813 5.084 -34.825 1.00 65.94 255 LYS A N 1
ATOM 2082 C CA . LYS A 1 255 ? -5.839 3.669 -34.403 1.00 65.94 255 LYS A CA 1
ATOM 2083 C C . LYS A 1 255 ? -4.902 3.341 -33.237 1.00 65.94 255 LYS A C 1
ATOM 2085 O O . LYS A 1 255 ? -4.865 2.185 -32.826 1.00 65.94 255 LYS A O 1
ATOM 2090 N N . ALA A 1 256 ? -4.129 4.310 -32.755 1.00 67.69 256 ALA A N 1
ATOM 2091 C CA . ALA A 1 256 ? -3.264 4.109 -31.603 1.00 67.69 256 ALA A CA 1
ATOM 2092 C C . ALA A 1 256 ? -4.120 4.078 -30.324 1.00 67.69 256 ALA A C 1
ATOM 2094 O O . ALA A 1 256 ? -5.030 4.908 -30.210 1.00 67.69 256 ALA A O 1
ATOM 2095 N N . PRO A 1 257 ? -3.874 3.148 -29.386 1.00 74.31 257 PRO A N 1
ATOM 2096 C CA . PRO A 1 257 ? -4.553 3.174 -28.100 1.00 74.31 257 PRO A CA 1
ATOM 2097 C C . PRO A 1 257 ? -4.230 4.455 -27.341 1.00 74.31 257 PRO A C 1
ATOM 2099 O O . PRO A 1 257 ? -3.196 5.097 -27.555 1.00 74.31 257 PRO A O 1
ATOM 2102 N N . HIS A 1 258 ? -5.136 4.829 -26.443 1.00 84.06 258 HIS A N 1
ATOM 2103 C CA . HIS A 1 258 ? -4.816 5.836 -25.453 1.00 84.06 258 HIS A CA 1
ATOM 2104 C C . HIS A 1 258 ? -3.861 5.209 -24.439 1.00 84.06 258 HIS A C 1
ATOM 2106 O O . HIS A 1 258 ? -4.147 4.140 -23.905 1.00 84.06 258 HIS A O 1
ATOM 2112 N N . CYS A 1 259 ? -2.723 5.861 -24.227 1.00 86.31 259 CYS A N 1
ATOM 2113 C CA . CYS A 1 259 ? -1.731 5.449 -23.247 1.00 86.31 259 CYS A CA 1
ATOM 2114 C C . CYS A 1 259 ? -1.391 6.635 -22.350 1.00 86.31 259 CYS A C 1
ATOM 2116 O O . CYS A 1 259 ? -1.180 7.744 -22.861 1.00 86.31 259 CYS A O 1
ATOM 2118 N N . ASP A 1 260 ? -1.299 6.406 -21.045 1.00 87.06 260 ASP A N 1
ATOM 2119 C CA . ASP A 1 260 ? -0.717 7.370 -20.114 1.00 87.06 260 ASP A CA 1
ATOM 2120 C C . ASP A 1 260 ? 0.811 7.407 -20.310 1.00 87.06 260 ASP A C 1
ATOM 2122 O O . ASP A 1 260 ? 1.430 6.428 -20.732 1.00 87.06 260 ASP A O 1
ATOM 2126 N N . THR A 1 261 ? 1.437 8.556 -20.056 1.00 88.25 261 THR A N 1
ATOM 2127 C CA . THR A 1 261 ? 2.902 8.654 -19.988 1.00 88.25 261 THR A CA 1
ATOM 2128 C C . THR A 1 261 ? 3.435 8.100 -18.675 1.00 88.25 261 THR A C 1
ATOM 2130 O O . THR A 1 261 ? 4.620 7.780 -18.590 1.00 88.25 261 THR A O 1
ATOM 2133 N N . LYS A 1 262 ? 2.578 7.981 -17.657 1.00 91.25 262 LYS A N 1
ATOM 2134 C CA . LYS A 1 262 ? 2.940 7.482 -16.335 1.00 91.25 262 LYS A CA 1
ATOM 2135 C C . LYS A 1 262 ? 2.633 6.003 -16.178 1.00 91.25 262 LYS A C 1
ATOM 2137 O O . LYS A 1 262 ? 1.592 5.520 -16.607 1.00 91.25 262 LYS A O 1
ATOM 2142 N N . ILE A 1 263 ? 3.525 5.309 -15.485 1.00 91.00 263 ILE A N 1
ATOM 2143 C CA . ILE A 1 263 ? 3.287 3.958 -14.985 1.00 91.00 263 ILE A CA 1
ATOM 2144 C C . ILE A 1 263 ? 3.190 4.037 -13.477 1.00 91.00 263 ILE A C 1
ATOM 2146 O O . ILE A 1 263 ? 4.129 4.474 -12.813 1.00 91.00 263 ILE A O 1
ATOM 2150 N N . CYS A 1 264 ? 2.050 3.604 -12.954 1.00 92.56 264 CYS A N 1
ATOM 2151 C CA . CYS A 1 264 ? 1.786 3.558 -11.530 1.00 92.56 264 CYS A CA 1
ATOM 2152 C C . CYS A 1 264 ? 1.876 2.124 -11.009 1.00 92.56 264 CYS A C 1
ATOM 2154 O O . CYS A 1 264 ? 1.438 1.174 -11.663 1.00 92.56 264 CYS A O 1
ATOM 2156 N N . TYR A 1 265 ? 2.428 1.961 -9.813 1.00 93.56 265 TYR A N 1
ATOM 2157 C CA . TYR A 1 265 ? 2.472 0.685 -9.118 1.00 93.56 265 TYR A CA 1
ATOM 2158 C C . TYR A 1 265 ? 2.117 0.830 -7.645 1.00 93.56 265 TYR A C 1
ATOM 2160 O O . TYR A 1 265 ? 2.352 1.861 -7.018 1.00 93.56 265 TYR A O 1
ATOM 2168 N N . THR A 1 266 ? 1.579 -0.247 -7.088 1.00 94.19 266 THR A N 1
ATOM 2169 C CA . THR A 1 266 ? 1.461 -0.464 -5.647 1.00 94.19 266 THR A CA 1
ATOM 2170 C C . THR A 1 266 ? 2.259 -1.701 -5.264 1.00 94.19 266 THR A C 1
ATOM 2172 O O . THR A 1 266 ? 2.421 -2.632 -6.062 1.00 94.19 266 THR A O 1
ATOM 2175 N N . ALA A 1 267 ? 2.786 -1.718 -4.043 1.00 95.06 267 ALA A N 1
ATOM 2176 C CA . ALA A 1 267 ? 3.456 -2.879 -3.486 1.00 95.06 267 ALA A CA 1
ATOM 2177 C C . ALA A 1 267 ? 2.741 -3.341 -2.212 1.00 95.06 267 ALA A C 1
ATOM 2179 O O . ALA A 1 267 ? 2.223 -2.544 -1.434 1.00 95.06 267 ALA A O 1
ATOM 2180 N N . GLN A 1 268 ? 2.718 -4.654 -2.007 1.00 95.88 268 GLN A N 1
ATOM 2181 C CA . GLN A 1 268 ? 2.228 -5.277 -0.786 1.00 95.88 268 GLN A CA 1
ATOM 2182 C C . GLN A 1 268 ? 3.324 -6.159 -0.208 1.00 95.88 268 GLN A C 1
ATOM 2184 O O . GLN A 1 268 ? 3.872 -7.031 -0.892 1.00 95.88 268 GLN A O 1
ATOM 2189 N N . ILE A 1 269 ? 3.640 -5.946 1.062 1.00 94.56 269 ILE A N 1
ATOM 2190 C CA . ILE A 1 269 ? 4.693 -6.672 1.765 1.00 94.56 269 ILE A CA 1
ATOM 2191 C C . ILE A 1 269 ? 4.051 -7.772 2.596 1.00 94.56 269 ILE A C 1
ATOM 2193 O O . ILE A 1 269 ? 3.181 -7.506 3.422 1.00 94.56 269 ILE A O 1
ATOM 2197 N N . LEU A 1 270 ? 4.474 -9.013 2.366 1.00 93.69 270 LEU A N 1
ATOM 2198 C CA . LEU A 1 270 ? 3.973 -10.174 3.092 1.00 93.69 270 LEU A CA 1
ATOM 2199 C C . LEU A 1 270 ? 4.832 -10.439 4.332 1.00 93.69 270 LEU A C 1
ATOM 2201 O O . LEU A 1 270 ? 6.014 -10.778 4.211 1.00 93.69 270 LEU A O 1
ATOM 2205 N N . ILE A 1 271 ? 4.217 -10.338 5.508 1.00 89.25 271 ILE A N 1
ATOM 2206 C CA . ILE A 1 271 ? 4.846 -10.546 6.819 1.00 89.25 271 ILE A CA 1
ATOM 2207 C C . ILE A 1 271 ? 3.908 -11.420 7.638 1.00 89.25 271 ILE A C 1
ATOM 2209 O O . ILE A 1 271 ? 2.740 -11.085 7.779 1.00 89.25 271 ILE A O 1
ATOM 2213 N N . ASP A 1 272 ? 4.387 -12.562 8.131 1.00 87.12 272 ASP A N 1
ATOM 2214 C CA . ASP A 1 272 ? 3.583 -13.502 8.931 1.00 87.12 272 ASP A CA 1
ATOM 2215 C C . ASP A 1 272 ? 2.210 -13.853 8.315 1.00 87.12 272 ASP A C 1
ATOM 2217 O O . ASP A 1 272 ? 1.213 -14.027 9.009 1.00 87.12 272 ASP A O 1
ATOM 2221 N N . ASN A 1 273 ? 2.171 -14.001 6.983 1.00 87.62 273 ASN A N 1
ATOM 2222 C CA . ASN A 1 273 ? 0.968 -14.227 6.165 1.00 87.62 273 ASN A CA 1
ATOM 2223 C C . ASN A 1 273 ? -0.053 -13.073 6.134 1.00 87.62 273 ASN A C 1
ATOM 2225 O O . ASN A 1 273 ? -1.160 -13.255 5.626 1.00 87.62 273 ASN A O 1
ATOM 2229 N N . GLU A 1 274 ? 0.316 -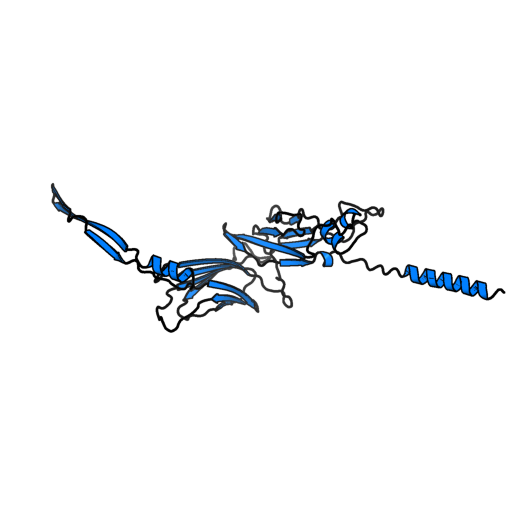11.889 6.609 1.00 93.31 274 GLU A N 1
ATOM 2230 C CA . GLU A 1 274 ? -0.467 -10.663 6.503 1.00 93.31 274 GLU A CA 1
ATOM 2231 C C . GLU A 1 274 ? 0.144 -9.724 5.451 1.00 93.31 274 GLU A C 1
ATOM 2233 O O . GLU A 1 274 ? 1.365 -9.663 5.281 1.00 93.31 274 GLU A O 1
ATOM 2238 N N . PHE A 1 275 ? -0.712 -9.006 4.722 1.00 94.94 275 PHE A N 1
ATOM 2239 C CA . PHE A 1 275 ? -0.298 -8.028 3.717 1.00 94.94 275 PHE A CA 1
ATOM 2240 C C . PHE A 1 275 ? -0.261 -6.626 4.315 1.00 94.94 275 PHE A C 1
ATOM 2242 O O . PHE A 1 275 ? -1.204 -6.212 4.989 1.00 94.94 275 PHE A O 1
ATOM 2249 N N . TYR A 1 276 ? 0.820 -5.909 4.034 1.00 95.25 276 TYR A N 1
ATOM 2250 C CA . TYR A 1 276 ? 0.998 -4.506 4.381 1.00 95.25 276 TYR A CA 1
ATOM 2251 C C . TYR A 1 276 ? 1.099 -3.695 3.098 1.00 95.25 276 TYR A C 1
ATOM 2253 O O . TYR A 1 276 ? 1.996 -3.941 2.287 1.00 95.25 276 TYR A O 1
ATOM 2261 N N . ASP A 1 277 ? 0.172 -2.761 2.920 1.00 94.00 277 ASP A N 1
ATOM 2262 C CA . ASP A 1 277 ? 0.063 -1.965 1.703 1.00 94.00 277 ASP A CA 1
ATOM 2263 C C . ASP A 1 277 ? 1.040 -0.787 1.719 1.00 94.00 277 ASP A C 1
ATOM 2265 O O . ASP A 1 277 ? 1.291 -0.173 2.759 1.00 94.00 277 ASP A O 1
ATOM 2269 N N . THR A 1 278 ? 1.590 -0.456 0.556 1.00 91.25 278 THR A N 1
ATOM 2270 C CA . THR A 1 278 ? 2.356 0.777 0.354 1.00 91.25 278 THR A CA 1
ATOM 2271 C C . THR A 1 278 ? 1.515 1.795 -0.395 1.00 91.25 278 THR A C 1
ATOM 2273 O O . THR A 1 278 ? 0.541 1.449 -1.069 1.00 91.25 278 THR A O 1
ATOM 2276 N N . GLU A 1 279 ? 1.921 3.060 -0.337 1.00 88.50 279 GLU A N 1
ATOM 2277 C CA . GLU A 1 279 ? 1.346 4.077 -1.213 1.00 88.50 279 GLU A CA 1
ATOM 2278 C C . GLU A 1 279 ? 1.620 3.756 -2.690 1.00 88.50 279 GLU A C 1
ATOM 2280 O O . GLU A 1 279 ? 2.562 3.032 -3.036 1.00 88.50 279 GLU A O 1
ATOM 2285 N N . GLN A 1 280 ? 0.759 4.286 -3.561 1.00 90.69 280 GLN A N 1
ATOM 2286 C CA . GLN A 1 280 ? 0.939 4.191 -5.002 1.00 90.69 280 GLN A CA 1
ATOM 2287 C C . GLN A 1 280 ? 2.053 5.137 -5.448 1.00 90.69 280 GLN A C 1
ATOM 2289 O O . GLN A 1 280 ? 2.045 6.324 -5.124 1.00 90.69 280 GLN A O 1
ATOM 2294 N N . VAL A 1 281 ? 2.977 4.616 -6.248 1.00 90.75 281 VAL A N 1
ATOM 2295 C CA . VAL A 1 281 ? 4.075 5.381 -6.838 1.00 90.75 281 VAL A CA 1
ATOM 2296 C C . VAL A 1 281 ? 3.890 5.401 -8.346 1.00 90.75 281 VAL A C 1
ATOM 2298 O O . VAL A 1 281 ? 3.606 4.367 -8.945 1.00 90.75 281 VAL A O 1
ATOM 2301 N N . CYS A 1 282 ? 4.042 6.573 -8.960 1.00 91.31 282 CYS A N 1
ATOM 2302 C CA . CYS A 1 282 ? 3.924 6.749 -10.404 1.00 91.31 282 CYS A CA 1
ATOM 2303 C C . CYS A 1 282 ? 5.188 7.393 -10.972 1.00 91.31 282 CYS A C 1
ATOM 2305 O O . CYS A 1 282 ? 5.610 8.446 -10.491 1.00 91.31 282 CYS A O 1
ATOM 2307 N N . GLU A 1 283 ? 5.735 6.805 -12.030 1.00 90.25 283 GLU A N 1
ATOM 2308 C CA . GLU A 1 283 ? 6.922 7.299 -12.735 1.00 90.25 283 GLU A CA 1
ATOM 2309 C C . GLU A 1 283 ? 6.574 7.648 -14.187 1.00 90.25 283 GLU A C 1
ATOM 2311 O O . GLU A 1 283 ? 5.808 6.932 -14.834 1.00 90.25 283 GLU A O 1
ATOM 2316 N N . ASP A 1 284 ? 7.106 8.761 -14.704 1.00 91.06 284 ASP A N 1
ATOM 2317 C CA . ASP A 1 284 ? 6.897 9.166 -16.099 1.00 91.06 284 ASP A CA 1
ATOM 2318 C C . ASP A 1 284 ? 7.898 8.449 -17.012 1.00 91.06 284 ASP A C 1
ATOM 2320 O O . ASP A 1 284 ? 9.108 8.683 -16.973 1.00 91.06 284 ASP A O 1
ATOM 2324 N N . VAL A 1 285 ? 7.380 7.591 -17.889 1.00 89.38 285 VAL A N 1
ATOM 2325 C CA . VAL A 1 285 ? 8.168 6.786 -18.826 1.00 89.38 285 VAL A CA 1
ATOM 2326 C C . VAL A 1 285 ? 9.030 7.671 -19.730 1.00 89.38 285 VAL A C 1
ATOM 2328 O O . VAL A 1 285 ? 10.154 7.304 -20.077 1.00 89.38 285 VAL A O 1
ATOM 2331 N N . LEU A 1 286 ? 8.548 8.854 -20.118 1.00 88.44 286 LEU A N 1
ATOM 2332 C CA . LEU A 1 286 ? 9.251 9.723 -21.062 1.00 88.44 286 LEU A CA 1
ATOM 2333 C C . LEU A 1 286 ? 10.512 10.357 -20.469 1.00 88.44 286 LEU A C 1
ATOM 2335 O O . LEU A 1 286 ? 11.426 10.695 -21.229 1.00 88.44 286 LEU A O 1
ATOM 2339 N N . GLU A 1 287 ? 10.610 10.473 -19.143 1.00 88.94 287 GLU A N 1
ATOM 2340 C CA . GLU A 1 287 ? 11.823 10.954 -18.472 1.00 88.94 287 GLU A CA 1
ATOM 2341 C C . GLU A 1 287 ? 12.995 9.981 -18.657 1.00 88.94 287 GLU A C 1
ATOM 2343 O O . GLU A 1 287 ? 14.143 10.403 -18.830 1.00 88.94 287 GLU A O 1
ATOM 2348 N N . HIS A 1 288 ? 12.706 8.679 -18.732 1.00 86.88 288 HIS A N 1
ATOM 2349 C CA . HIS A 1 288 ? 13.702 7.633 -18.971 1.00 86.88 288 HIS A CA 1
ATOM 2350 C C . HIS A 1 288 ? 14.062 7.478 -20.452 1.00 86.88 288 HIS A C 1
ATOM 2352 O O . HIS A 1 288 ? 15.137 6.971 -20.789 1.00 86.88 288 HIS A O 1
ATOM 2358 N N . TYR A 1 289 ? 13.212 7.979 -21.350 1.00 84.06 289 TYR A N 1
ATOM 2359 C CA . TYR A 1 289 ? 13.424 7.958 -22.794 1.00 84.06 289 TYR A CA 1
ATOM 2360 C C . TYR A 1 289 ? 13.366 9.373 -23.402 1.00 84.06 289 TYR A C 1
ATOM 2362 O O . TYR A 1 289 ? 12.464 9.658 -24.195 1.00 84.06 289 TYR A O 1
ATOM 2370 N N . PRO A 1 290 ? 14.330 10.276 -23.110 1.00 77.25 290 PRO A N 1
ATOM 2371 C CA . PRO A 1 290 ? 14.300 11.663 -23.575 1.00 77.25 290 PRO A CA 1
ATOM 2372 C C . PRO A 1 290 ? 14.509 11.782 -25.086 1.00 77.25 290 PRO A C 1
ATOM 2374 O O . PRO A 1 290 ? 15.309 11.058 -25.700 1.00 77.25 290 PRO A O 1
ATOM 2377 N N . SER A 1 291 ? 13.763 12.681 -25.736 1.00 69.94 291 SER A N 1
ATOM 2378 C CA . SER A 1 291 ? 13.892 12.936 -27.177 1.00 69.94 291 SER A CA 1
ATOM 2379 C C . SER A 1 291 ? 15.319 13.367 -27.500 1.00 69.94 291 SER A C 1
ATOM 2381 O O . SER A 1 291 ? 15.808 14.337 -26.920 1.00 69.94 291 SER A O 1
ATOM 2383 N N . SER A 1 292 ? 15.997 12.674 -28.421 1.00 61.31 292 SER A N 1
ATOM 2384 C CA . SER A 1 292 ? 17.296 13.128 -28.905 1.00 61.31 292 SER A CA 1
ATOM 2385 C C . SER A 1 292 ? 17.066 14.420 -29.678 1.00 61.31 292 SER A C 1
ATOM 2387 O O . SER A 1 292 ? 16.653 14.418 -30.836 1.00 61.31 292 SER A O 1
ATOM 2389 N N . SER A 1 293 ? 17.315 15.550 -29.023 1.00 43.25 293 SER A N 1
ATOM 2390 C CA . SER A 1 293 ? 17.322 16.875 -29.627 1.00 43.25 293 SER A CA 1
ATOM 2391 C C . SER A 1 293 ? 18.554 17.030 -30.521 1.00 43.25 293 SER A C 1
ATOM 2393 O O . SER A 1 293 ? 19.380 17.926 -30.358 1.00 43.25 293 SER A O 1
ATOM 2395 N N . HIS A 1 294 ? 18.657 16.195 -31.555 1.00 39.69 294 HIS A N 1
ATOM 2396 C CA . HIS A 1 294 ? 19.363 16.589 -32.761 1.00 39.69 294 HIS A CA 1
ATOM 2397 C C . HIS A 1 294 ? 18.507 17.643 -33.455 1.00 39.69 294 HIS A C 1
ATOM 2399 O O . HIS A 1 294 ? 17.812 17.399 -34.437 1.00 39.69 294 HIS A O 1
ATOM 2405 N N . SER A 1 295 ? 18.570 18.855 -32.906 1.00 30.28 295 SER A N 1
ATOM 2406 C CA . SER A 1 295 ? 18.360 20.069 -33.670 1.00 30.28 295 SER A CA 1
ATOM 2407 C C . SER A 1 295 ? 19.161 19.917 -34.964 1.00 30.28 295 SER A C 1
ATOM 2409 O O . SER A 1 295 ? 20.392 19.879 -34.960 1.00 30.28 295 SER A O 1
ATOM 2411 N N . CYS A 1 296 ? 18.444 19.734 -36.075 1.00 37.97 296 CYS A N 1
ATOM 2412 C CA . CYS A 1 296 ? 18.976 19.692 -37.431 1.00 37.97 296 CYS A CA 1
ATOM 2413 C C . CYS A 1 296 ? 19.632 21.041 -37.773 1.00 37.97 296 CYS A C 1
ATOM 2415 O O . CYS A 1 296 ? 19.123 21.833 -38.561 1.00 37.97 296 CYS A O 1
ATOM 2417 N N . SER A 1 297 ? 20.807 21.298 -37.211 1.00 36.75 297 SER A N 1
ATOM 2418 C CA . SER A 1 297 ? 21.698 22.397 -37.582 1.00 36.75 297 SER A CA 1
ATOM 2419 C C . SER A 1 297 ? 22.325 22.180 -38.971 1.00 36.75 297 SER A C 1
ATOM 2421 O O . SER A 1 297 ? 22.844 23.122 -39.568 1.00 36.75 297 SER A O 1
ATOM 2423 N N . TYR A 1 298 ? 22.168 20.989 -39.564 1.00 42.75 298 TYR A N 1
ATOM 2424 C CA . TYR A 1 298 ? 22.592 20.676 -40.935 1.00 42.75 298 TYR A CA 1
ATOM 2425 C C . TYR A 1 298 ? 21.787 21.387 -42.037 1.00 42.75 298 TYR A C 1
ATOM 2427 O O . TYR A 1 298 ? 22.304 21.586 -43.136 1.00 42.75 298 TYR A O 1
ATOM 2435 N N . LEU A 1 299 ? 20.550 21.829 -41.772 1.00 45.69 299 LEU A N 1
ATOM 2436 C CA . LEU A 1 299 ? 19.773 22.595 -42.762 1.00 45.69 299 LEU A CA 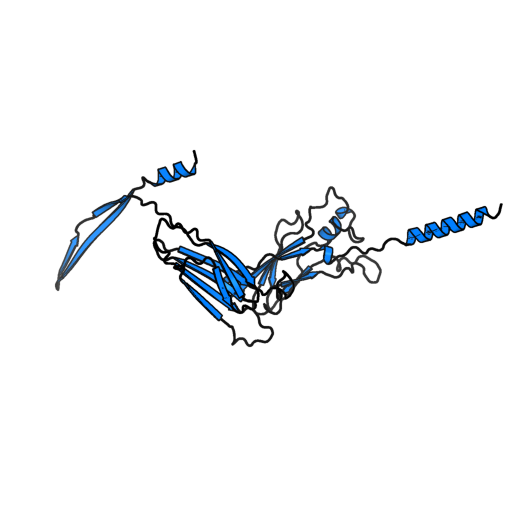1
ATOM 2437 C C . LEU A 1 299 ? 20.159 24.087 -42.799 1.00 45.69 299 LEU A C 1
ATOM 2439 O O . LEU A 1 299 ? 19.913 24.760 -43.801 1.00 45.69 299 LEU A O 1
ATOM 2443 N N . SER A 1 300 ? 20.815 24.596 -41.750 1.00 45.00 300 SER A N 1
ATOM 2444 C CA . SER A 1 300 ? 21.350 25.965 -41.702 1.00 45.00 300 SER A CA 1
ATOM 2445 C C . SER A 1 300 ? 22.634 26.102 -42.533 1.00 45.00 300 SER A C 1
ATOM 2447 O O . SER A 1 300 ? 22.769 27.031 -43.334 1.00 45.00 300 SER A O 1
ATOM 2449 N N . SER A 1 301 ? 23.544 25.125 -42.445 1.00 50.38 301 SER A N 1
ATOM 2450 C CA . SER A 1 301 ? 24.811 25.131 -43.192 1.00 50.38 301 SER A CA 1
ATOM 2451 C C . SER A 1 301 ? 24.623 24.927 -44.702 1.00 50.38 301 SER A C 1
ATOM 2453 O O . SER A 1 301 ? 25.313 25.568 -45.497 1.00 50.38 301 SER A O 1
ATOM 2455 N N . LEU A 1 302 ? 23.636 24.126 -45.120 1.00 53.16 302 LEU A N 1
ATOM 2456 C CA . LEU A 1 302 ? 23.271 23.961 -46.534 1.00 53.16 302 LEU A CA 1
ATOM 2457 C C . LEU A 1 302 ? 22.657 25.231 -47.140 1.00 53.16 302 LEU A C 1
ATOM 2459 O O . LEU A 1 302 ? 22.964 25.567 -48.285 1.00 53.16 302 LEU A O 1
ATOM 2463 N N . ARG A 1 303 ? 21.857 25.990 -46.374 1.00 55.16 303 ARG A N 1
ATOM 2464 C CA . ARG A 1 303 ? 21.369 27.308 -46.816 1.00 55.16 303 ARG A CA 1
ATOM 2465 C C . ARG A 1 303 ? 22.504 28.324 -46.940 1.00 55.16 303 ARG A C 1
ATOM 2467 O O . ARG A 1 303 ? 22.512 29.074 -47.910 1.00 55.16 303 ARG A O 1
ATOM 2474 N N . LEU A 1 304 ? 23.488 28.314 -46.038 1.00 55.84 304 LEU A N 1
ATOM 2475 C CA . LEU A 1 304 ? 24.647 29.210 -46.126 1.00 55.84 304 LEU A CA 1
ATOM 2476 C C . LEU A 1 304 ? 25.544 28.890 -47.335 1.00 55.84 304 LEU A C 1
ATOM 2478 O O . LEU A 1 304 ? 25.987 29.803 -48.028 1.00 55.84 304 LEU A O 1
ATOM 2482 N N . LEU A 1 305 ? 25.758 27.606 -47.642 1.00 58.81 305 LEU A N 1
ATOM 2483 C CA . LEU A 1 305 ? 26.523 27.178 -48.820 1.00 58.81 305 LEU A CA 1
ATOM 2484 C C . LEU A 1 305 ? 25.797 27.479 -50.138 1.00 58.81 305 LEU A C 1
ATOM 2486 O O . LEU A 1 305 ? 26.439 27.913 -51.093 1.00 58.81 305 LEU A O 1
ATOM 2490 N N . LEU A 1 306 ? 24.469 27.328 -50.189 1.00 62.53 306 LEU A N 1
ATOM 2491 C CA . LEU A 1 306 ? 23.666 27.741 -51.345 1.00 62.53 306 LEU A CA 1
ATOM 2492 C C . LEU A 1 306 ? 23.689 29.265 -51.528 1.00 62.53 306 LEU A C 1
ATOM 2494 O O . LEU A 1 306 ? 23.934 29.733 -52.637 1.00 62.53 306 LEU A O 1
ATOM 2498 N N . VAL A 1 307 ? 23.523 30.050 -50.460 1.00 67.19 307 VAL A N 1
ATOM 2499 C CA . VAL A 1 307 ? 23.601 31.521 -50.530 1.00 67.19 307 VAL A CA 1
ATOM 2500 C C . VAL A 1 307 ? 24.990 31.985 -50.983 1.00 67.19 307 VAL A C 1
ATOM 2502 O O . VAL A 1 307 ? 25.084 32.854 -51.847 1.00 67.19 307 VAL A O 1
ATOM 2505 N N . LEU A 1 308 ? 26.071 31.363 -50.501 1.00 63.56 308 LEU A N 1
ATOM 2506 C CA . LEU A 1 308 ? 27.433 31.660 -50.960 1.00 63.56 308 LEU A CA 1
ATOM 2507 C C . LEU A 1 308 ? 27.671 31.237 -52.418 1.00 63.56 308 LEU A C 1
ATOM 2509 O O . LEU A 1 308 ? 28.338 31.961 -53.158 1.00 63.56 308 LEU A O 1
ATOM 2513 N N . TYR A 1 309 ? 27.104 30.112 -52.862 1.00 69.38 309 TYR A N 1
ATOM 2514 C CA . TYR A 1 309 ? 27.194 29.664 -54.254 1.00 69.38 309 TYR A CA 1
ATOM 2515 C C . TYR A 1 309 ? 26.476 30.626 -55.215 1.00 69.38 309 TYR A C 1
ATOM 2517 O O . TYR A 1 309 ? 27.028 30.986 -56.257 1.00 69.38 309 TYR A O 1
ATOM 2525 N N . TYR A 1 310 ? 25.284 31.110 -54.850 1.00 63.91 310 TYR A N 1
ATOM 2526 C CA . TYR A 1 310 ? 24.550 32.093 -55.653 1.00 63.91 310 TYR A CA 1
ATOM 2527 C C . TYR A 1 310 ? 25.178 33.494 -55.595 1.00 63.91 310 TYR A C 1
ATOM 2529 O O . TYR A 1 310 ? 25.249 34.159 -56.629 1.00 63.91 310 TYR A O 1
ATOM 2537 N N . ALA A 1 311 ? 25.728 33.917 -54.451 1.00 60.56 311 ALA A N 1
ATOM 2538 C CA . ALA A 1 311 ? 26.444 35.191 -54.331 1.00 60.56 311 ALA A CA 1
ATOM 2539 C C . ALA A 1 311 ? 27.722 35.233 -55.191 1.00 60.56 311 ALA A C 1
ATOM 2541 O O . ALA A 1 311 ? 28.013 36.252 -55.812 1.00 60.56 311 ALA A O 1
ATOM 2542 N N . LYS A 1 312 ? 28.452 34.112 -55.307 1.00 55.06 312 LYS A N 1
ATOM 2543 C CA . LYS A 1 312 ? 29.640 34.013 -56.177 1.00 55.06 312 LYS A CA 1
ATOM 2544 C C . LYS A 1 312 ? 29.308 34.004 -57.674 1.00 55.06 312 LYS A C 1
ATOM 2546 O O . LYS A 1 312 ? 30.159 34.355 -58.484 1.00 55.06 312 LYS A O 1
ATOM 2551 N N . ARG A 1 313 ? 28.094 33.591 -58.054 1.00 54.97 313 ARG A N 1
ATOM 2552 C CA . ARG A 1 313 ? 27.641 33.563 -59.457 1.00 54.97 313 ARG A CA 1
ATOM 2553 C C . ARG A 1 313 ? 27.119 34.913 -59.957 1.00 54.97 313 ARG A C 1
ATOM 2555 O O . ARG A 1 313 ? 27.103 35.129 -61.163 1.00 54.97 313 ARG A O 1
ATOM 2562 N N . LEU A 1 314 ? 26.712 35.807 -59.056 1.00 53.16 314 LEU A N 1
ATOM 2563 C CA . LEU A 1 314 ? 26.222 37.153 -59.383 1.00 53.16 314 LEU A CA 1
ATOM 2564 C C . LEU A 1 314 ? 27.339 38.195 -59.550 1.00 53.16 314 LEU A C 1
ATOM 2566 O O . LEU A 1 314 ? 27.086 39.248 -60.118 1.00 53.16 314 LEU A O 1
ATOM 2570 N N . THR A 1 315 ? 28.569 37.903 -59.120 1.00 52.50 315 THR A N 1
ATOM 2571 C CA . THR A 1 315 ? 29.741 38.783 -59.295 1.00 52.50 315 THR A CA 1
ATOM 2572 C C . THR A 1 315 ? 30.560 38.496 -60.562 1.00 52.50 315 THR A C 1
ATOM 2574 O O . THR A 1 315 ? 31.591 39.125 -60.775 1.00 52.50 315 THR A O 1
ATOM 2577 N N . TRP A 1 316 ? 30.104 37.566 -61.412 1.00 49.25 316 TRP A N 1
ATOM 2578 C CA . TRP A 1 316 ? 30.718 37.207 -62.703 1.00 49.25 316 TRP A CA 1
ATOM 2579 C C . TRP A 1 316 ? 29.768 37.461 -63.890 1.00 49.25 316 TRP A C 1
ATOM 2581 O O . TRP A 1 316 ? 29.625 36.626 -64.788 1.00 49.25 316 TRP A O 1
ATOM 2591 N N . ARG A 1 317 ? 29.101 38.616 -63.890 1.00 41.34 317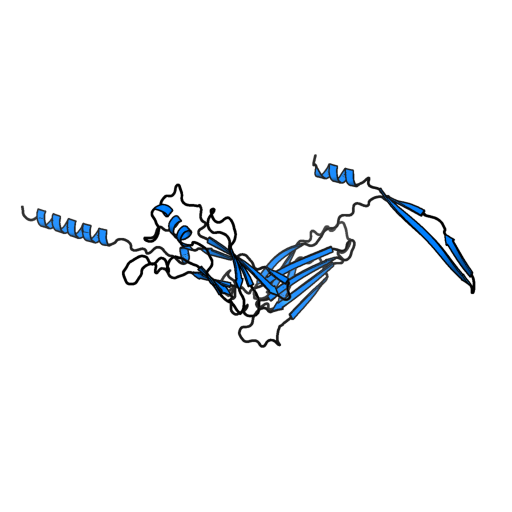 ARG A N 1
ATOM 2592 C CA . ARG A 1 317 ? 28.481 39.223 -65.072 1.00 41.34 317 ARG A CA 1
ATOM 2593 C C . ARG A 1 317 ? 28.785 40.707 -65.103 1.00 41.34 317 ARG A C 1
ATOM 2595 O O . ARG A 1 317 ? 28.740 41.320 -64.018 1.00 41.34 317 ARG A O 1
#

Sequence (317 aa):
MDRNEERRALALDATFRVCWTTELHAKKPGHQYTFDNGTVCKDIAAIAASTRMRRFHSYEVHDGDLTIYTQYNYDIQYSIPELATIRITAFQLGNENQSLTDTEFLAVECSTTNHTDEYVLQKMIPYAVRYEYMRTSPFQIYDEQRFVVESPKQNGTSADHPPVHMEFSPNLFYSPTGKIDHSLLPNVHVARDLYYKRQRVLVSVEAPCDNDENNTQVWLSDIQPSTRLPLDLGEVVCVHSPRPFCDQYYMRRDKAPHCDTKICYTAQILIDNEFYDTEQVCEDVLEHYPSSSHSCSYLSSLRLLLVLYYAKRLTWR